Protein AF-K8GMQ8-F1 (afdb_monomer_lite)

pLDDT: mean 83.32, std 17.72, range [29.64, 98.38]

Secondary structure (DSSP, 8-state):
-------TTTTS-HHHHHHHHHHHHHHHTTS-------------------HHHHHHHHHHHHHHHHHHHHHHHHHHHHHHHHHHHHHHHHHHHHHHHHHHHHHHHHHTHHHHHHHHHHHHT-HHHHHHHHHHIIIIITTT-GGGHHHHHHHHHHHPPP-------HHHHHHHHHHHHHHHHHHTHHHHSHHHHHHHHHHHHHHHHHHHHHHHHHT-HHHHHHHHHHHTT-TT--SHHHHHHHHHHHHHHHIIIIIIHHHHHHHHHHHHHHHHHHHHHHHS-HHHHHHHHHHHTTS----TTT--SHHHHHHHHHHHHTTTS-HHHHHHHHHHHHHHHHHHHHTTT-

Structure (mmCIF, N/CA/C/O backbone):
data_AF-K8GMQ8-F1
#
_entry.id   AF-K8GMQ8-F1
#
loop_
_atom_site.group_PDB
_atom_site.id
_atom_site.type_symbol
_atom_site.label_atom_id
_atom_site.label_alt_id
_atom_site.label_comp_id
_atom_site.label_asym_id
_atom_site.label_entity_id
_atom_site.label_seq_id
_atom_site.pdbx_PDB_ins_code
_atom_site.Cartn_x
_atom_site.Cartn_y
_atom_site.Cartn_z
_atom_site.occupancy
_atom_site.B_iso_or_equiv
_atom_site.auth_seq_id
_atom_site.auth_comp_id
_atom_site.auth_asym_id
_atom_site.auth_atom_id
_atom_site.pdbx_PDB_model_num
ATOM 1 N N . MET A 1 1 ? -27.207 -26.274 4.775 1.00 38.69 1 MET A N 1
ATOM 2 C CA . MET A 1 1 ? -27.306 -26.109 6.245 1.00 38.69 1 MET A CA 1
ATOM 3 C C . MET A 1 1 ? -28.268 -24.966 6.550 1.00 38.69 1 MET A C 1
ATOM 5 O O . MET A 1 1 ? -28.039 -23.857 6.093 1.00 38.69 1 MET A O 1
ATOM 9 N N . ARG A 1 2 ? -29.399 -25.256 7.211 1.00 29.64 2 ARG A N 1
ATOM 10 C CA . ARG A 1 2 ? -30.486 -24.296 7.484 1.00 29.64 2 ARG A CA 1
ATOM 11 C C . ARG A 1 2 ? -30.223 -23.564 8.804 1.00 29.64 2 ARG A C 1
ATOM 13 O O . ARG A 1 2 ? -30.278 -24.192 9.857 1.00 29.64 2 ARG A O 1
ATOM 20 N N . PHE A 1 3 ? -30.001 -22.252 8.759 1.00 30.53 3 PHE A N 1
ATOM 21 C CA . PHE A 1 3 ? -30.004 -21.411 9.958 1.00 30.53 3 PHE A CA 1
ATOM 22 C C . PHE A 1 3 ? -31.447 -21.070 10.354 1.00 30.53 3 PHE A C 1
ATOM 24 O O . PHE A 1 3 ? -32.143 -20.324 9.667 1.00 30.53 3 PHE A O 1
ATOM 31 N N . LYS A 1 4 ? -31.896 -21.624 11.486 1.00 33.06 4 LYS A N 1
ATOM 32 C CA . LYS A 1 4 ? -33.093 -21.168 12.201 1.00 33.06 4 LYS A CA 1
ATOM 33 C C . LYS A 1 4 ? -32.798 -19.794 12.813 1.00 33.06 4 LYS A C 1
ATOM 35 O O . LYS A 1 4 ? -32.090 -19.699 13.810 1.00 33.06 4 LYS A O 1
ATOM 40 N N . ARG A 1 5 ? -33.380 -18.735 12.243 1.00 44.03 5 ARG A N 1
ATOM 41 C CA . ARG A 1 5 ? -33.654 -17.483 12.964 1.00 44.03 5 ARG A CA 1
ATOM 42 C C . ARG A 1 5 ? -34.867 -17.724 13.858 1.00 44.03 5 ARG A C 1
ATOM 44 O O . ARG A 1 5 ? -35.987 -17.789 13.365 1.00 44.03 5 ARG A O 1
ATOM 51 N N . THR A 1 6 ? -34.653 -17.851 15.162 1.00 36.56 6 THR A N 1
ATOM 52 C CA . THR A 1 6 ? -35.724 -17.696 16.153 1.00 36.56 6 THR A CA 1
ATOM 53 C C . THR A 1 6 ? -35.562 -16.357 16.851 1.00 36.56 6 THR A C 1
ATOM 55 O O . THR A 1 6 ? -34.543 -16.068 17.475 1.00 36.56 6 THR A O 1
ATOM 58 N N . SER A 1 7 ? -36.594 -15.539 16.683 1.00 37.59 7 SER A N 1
ATOM 59 C CA . SER A 1 7 ? -36.801 -14.205 17.222 1.00 37.59 7 SER A CA 1
ATOM 60 C C . SER A 1 7 ? -36.638 -14.141 18.744 1.00 37.59 7 SER A C 1
ATOM 62 O O . SER A 1 7 ? -37.458 -14.673 19.493 1.00 37.59 7 SER A O 1
ATOM 64 N N . SER A 1 8 ? -35.646 -13.387 19.216 1.00 39.78 8 SER A N 1
ATOM 65 C CA . SER A 1 8 ? -35.529 -12.965 20.618 1.00 39.78 8 SER A CA 1
ATOM 66 C C . SER A 1 8 ? -36.283 -11.647 20.865 1.00 39.78 8 SER A C 1
ATOM 68 O O . SER A 1 8 ? -35.732 -10.688 21.403 1.00 39.78 8 SER A O 1
ATOM 70 N N . ILE A 1 9 ? -37.554 -11.584 20.467 1.00 44.09 9 ILE A N 1
ATOM 71 C CA . ILE A 1 9 ? -38.457 -10.479 20.847 1.00 44.09 9 ILE A CA 1
ATOM 72 C C . ILE A 1 9 ? -39.334 -10.880 22.051 1.00 44.09 9 ILE A C 1
ATOM 74 O O . ILE A 1 9 ? -39.810 -10.026 22.791 1.00 44.09 9 ILE A O 1
ATOM 78 N N . ALA A 1 10 ? -39.428 -12.174 22.375 1.00 40.56 10 ALA A N 1
ATOM 79 C CA . ALA A 1 10 ? -40.291 -12.673 23.450 1.00 40.56 10 ALA A CA 1
ATOM 80 C C . ALA A 1 10 ? -39.743 -12.514 24.889 1.00 40.56 10 ALA A C 1
ATOM 82 O O . ALA A 1 10 ? -40.456 -12.814 25.839 1.00 40.56 10 ALA A O 1
ATOM 83 N N . ARG A 1 11 ? -38.505 -12.032 25.100 1.00 42.56 11 ARG A N 1
ATOM 84 C CA . ARG A 1 11 ? -37.928 -11.866 26.460 1.00 42.56 11 ARG A CA 1
ATOM 85 C C . ARG A 1 11 ? -38.037 -10.456 27.051 1.00 42.56 11 ARG A C 1
ATOM 87 O O . ARG A 1 11 ? -37.625 -10.255 28.187 1.00 42.56 11 ARG A O 1
ATOM 94 N N . LYS A 1 12 ? -38.608 -9.486 26.327 1.00 45.94 12 LYS A N 1
ATOM 95 C CA . LYS A 1 12 ? -38.785 -8.098 26.807 1.00 45.94 12 LYS A CA 1
ATOM 96 C C . LYS A 1 12 ? -40.222 -7.757 27.238 1.00 45.94 12 LYS A C 1
ATOM 98 O O . LYS A 1 12 ? -40.507 -6.599 27.518 1.00 45.94 12 LYS A O 1
ATOM 103 N N . LEU A 1 13 ? -41.104 -8.755 27.367 1.00 42.06 13 LEU A N 1
ATOM 104 C CA . LEU A 1 13 ? -42.466 -8.565 27.880 1.00 42.06 13 LEU A CA 1
ATOM 105 C C . LEU A 1 13 ? -42.640 -8.390 29.412 1.00 42.06 13 LEU A C 1
ATOM 107 O O . LEU A 1 13 ? -43.698 -7.886 29.787 1.00 42.06 13 LEU A O 1
ATOM 111 N N . PRO A 1 14 ? -41.699 -8.725 30.330 1.00 46.34 14 PRO A N 1
ATOM 112 C CA . PRO A 1 14 ? -42.024 -8.658 31.760 1.00 46.34 14 PRO A CA 1
ATOM 113 C C . PRO A 1 14 ? -42.082 -7.223 32.311 1.00 46.34 14 PRO A C 1
ATOM 115 O O . PRO A 1 14 ? -42.688 -6.995 33.352 1.00 46.34 14 PRO A O 1
ATOM 118 N N . PHE A 1 15 ? -41.510 -6.234 31.612 1.00 49.19 15 PHE A N 1
ATOM 119 C CA . PHE A 1 15 ? -41.496 -4.847 32.093 1.00 49.19 15 PHE A CA 1
ATOM 120 C C . PHE A 1 15 ? -42.809 -4.097 31.808 1.00 49.19 15 PHE A C 1
ATOM 122 O O . PHE A 1 15 ? -43.264 -3.323 32.645 1.00 49.19 15 PHE A O 1
ATOM 129 N N . PHE A 1 16 ? -43.461 -4.375 30.673 1.00 46.75 16 PHE A N 1
ATOM 130 C CA . PHE A 1 16 ? -44.765 -3.784 30.335 1.00 46.75 16 PHE A CA 1
ATOM 131 C C . PHE A 1 16 ? -45.903 -4.340 31.208 1.00 46.75 16 PHE A C 1
ATOM 133 O O . PHE A 1 16 ? -46.806 -3.598 31.588 1.00 46.75 16 PHE A O 1
ATOM 140 N N . LEU A 1 17 ? -45.827 -5.620 31.593 1.00 49.88 17 LEU A N 1
ATOM 141 C CA . LEU A 1 17 ? -46.769 -6.238 32.533 1.00 49.88 17 LEU A CA 1
ATOM 142 C C . LEU A 1 17 ? -46.637 -5.668 33.955 1.00 49.88 17 LEU A C 1
ATOM 144 O O . LEU A 1 17 ? -47.650 -5.467 34.618 1.00 49.88 17 LEU A O 1
ATOM 148 N N . CYS A 1 18 ? -45.424 -5.314 34.396 1.00 49.12 18 CYS A N 1
ATOM 149 C CA . CYS A 1 18 ? -45.219 -4.690 35.707 1.00 49.12 18 CYS A CA 1
ATOM 150 C C . CYS A 1 18 ? -45.894 -3.312 35.818 1.00 49.12 18 CYS A C 1
ATOM 152 O O . CYS A 1 18 ? -46.503 -3.011 36.841 1.00 49.12 18 CYS A O 1
ATOM 154 N N . VAL A 1 19 ? -45.850 -2.492 34.760 1.00 51.12 19 VAL A N 1
ATOM 155 C CA . VAL A 1 19 ? -46.498 -1.166 34.756 1.00 51.12 19 VAL A CA 1
ATOM 156 C C . VAL A 1 19 ? -48.028 -1.291 34.786 1.00 51.12 19 VAL A C 1
ATOM 158 O O . VAL A 1 19 ? -48.685 -0.536 35.498 1.00 51.12 19 VAL A O 1
ATOM 161 N N . LEU A 1 20 ? -48.607 -2.286 34.105 1.00 49.59 20 LEU A N 1
ATOM 162 C CA . LEU A 1 20 ? -50.054 -2.546 34.147 1.00 49.59 20 LEU A CA 1
ATOM 163 C C . LEU A 1 20 ? -50.525 -3.118 35.498 1.00 49.59 20 LEU A C 1
ATOM 165 O O . LEU A 1 20 ? -51.614 -2.771 35.954 1.00 49.59 20 LEU A O 1
ATOM 169 N N . CYS A 1 21 ? -49.707 -3.925 36.186 1.00 49.47 21 CYS A N 1
ATOM 170 C CA . CYS A 1 21 ? -50.038 -4.430 37.524 1.00 49.47 21 CYS A CA 1
ATOM 171 C C . CYS A 1 21 ? -50.101 -3.319 38.586 1.00 49.47 21 CYS A C 1
ATOM 173 O O . CYS A 1 21 ? -50.975 -3.367 39.450 1.00 49.47 21 CYS A O 1
ATOM 175 N N . VAL A 1 22 ? -49.248 -2.289 38.505 1.00 52.78 22 VAL A N 1
ATOM 176 C CA . VAL A 1 22 ? -49.320 -1.141 39.434 1.00 52.78 22 VAL A CA 1
ATOM 177 C C . VAL A 1 22 ? -50.599 -0.321 39.211 1.00 52.78 22 VAL A C 1
ATOM 179 O O . VAL A 1 22 ? -51.228 0.098 40.180 1.00 52.78 22 VAL A O 1
ATOM 182 N N . PHE A 1 23 ? -51.056 -0.172 37.963 1.00 49.56 23 PHE A N 1
ATOM 183 C CA . PHE A 1 23 ? -52.342 0.476 37.667 1.00 49.56 23 PHE A CA 1
ATOM 184 C C . PHE A 1 23 ? -53.555 -0.343 38.147 1.00 49.56 23 PHE A C 1
ATOM 186 O O . PHE A 1 23 ? -54.533 0.238 38.617 1.00 49.56 23 PHE A O 1
ATOM 193 N N . GLY A 1 24 ? -53.489 -1.680 38.099 1.00 45.84 24 GLY A N 1
ATOM 194 C CA . GLY A 1 24 ? -54.561 -2.558 38.589 1.00 45.84 24 GLY A CA 1
ATOM 195 C C . GLY A 1 24 ? -54.742 -2.538 40.113 1.00 45.84 24 GLY A C 1
ATOM 196 O O . GLY A 1 24 ? -55.872 -2.554 40.598 1.00 45.84 24 GLY A O 1
ATOM 197 N N . VAL A 1 25 ? -53.651 -2.444 40.882 1.00 49.28 25 VAL A N 1
ATOM 198 C CA . VAL A 1 25 ? -53.706 -2.445 42.359 1.00 49.28 25 VAL A CA 1
ATOM 199 C C . VAL A 1 25 ? -54.238 -1.118 42.917 1.00 49.28 25 VAL A C 1
ATOM 201 O O . VAL A 1 25 ? -54.983 -1.113 43.898 1.00 49.28 25 VAL A O 1
ATOM 204 N N . VAL A 1 26 ? -53.940 0.013 42.269 1.00 47.09 26 VAL A N 1
ATOM 205 C CA . VAL A 1 26 ? -54.415 1.333 42.725 1.00 47.09 26 VAL A CA 1
ATOM 206 C C . VAL A 1 26 ? -55.915 1.524 42.458 1.00 47.09 26 VAL A C 1
ATOM 208 O O . VAL A 1 26 ? -56.605 2.137 43.269 1.00 47.09 26 VAL A O 1
ATOM 211 N N . LEU A 1 27 ? -56.459 0.930 41.389 1.00 45.56 27 LEU A N 1
ATOM 212 C CA . LEU A 1 27 ? -57.900 0.973 41.099 1.00 45.56 27 LEU A CA 1
ATOM 213 C C . LEU A 1 27 ? -58.739 0.038 41.989 1.00 45.56 27 LEU A C 1
ATOM 215 O O . LEU A 1 27 ? -59.909 0.328 42.219 1.00 45.56 27 LEU A O 1
ATOM 219 N N . HIS A 1 28 ? -58.166 -1.044 42.531 1.00 43.81 28 HIS A N 1
ATOM 220 C CA . HIS A 1 28 ? -58.880 -1.957 43.440 1.00 43.81 28 HIS A CA 1
ATOM 221 C C . HIS A 1 28 ? -58.860 -1.531 44.917 1.00 43.81 28 HIS A C 1
ATOM 223 O O . HIS A 1 28 ? -59.687 -1.997 45.697 1.00 43.81 28 HIS A O 1
ATOM 229 N N . SER A 1 29 ? -57.964 -0.620 45.307 1.00 42.78 29 SER A N 1
ATOM 230 C CA . SER A 1 29 ? -57.806 -0.204 46.711 1.00 42.78 29 SER A CA 1
ATOM 231 C C . SER A 1 29 ? -58.816 0.862 47.173 1.00 42.78 29 SER A C 1
ATOM 233 O O . SER A 1 29 ? -58.913 1.121 48.368 1.00 42.78 29 SER A O 1
ATOM 235 N N . ASN A 1 30 ? -59.593 1.462 46.260 1.00 45.12 30 ASN A N 1
ATOM 236 C CA . ASN A 1 30 ? -60.537 2.548 46.575 1.00 45.12 30 ASN A CA 1
ATOM 237 C C . ASN A 1 30 ? -62.023 2.135 46.570 1.00 45.12 30 ASN A C 1
ATOM 239 O O . ASN A 1 30 ? -62.888 2.991 46.738 1.00 45.12 30 ASN A O 1
ATOM 243 N N . THR A 1 31 ? -62.350 0.849 46.401 1.00 43.25 31 THR A N 1
ATOM 244 C CA . THR A 1 31 ? -63.750 0.381 46.283 1.00 43.25 31 THR A CA 1
ATOM 245 C C . THR A 1 31 ? -64.255 -0.493 47.434 1.00 43.25 31 THR A C 1
ATOM 247 O O . THR A 1 31 ? -65.367 -1.006 47.350 1.00 43.25 31 THR A O 1
ATOM 250 N N . SER A 1 32 ? -63.508 -0.659 48.529 1.00 42.44 32 SER A N 1
ATOM 251 C CA . SER A 1 32 ? -63.906 -1.557 49.626 1.00 42.44 32 SER A CA 1
ATOM 252 C C . SER A 1 32 ? -64.138 -0.846 50.961 1.00 42.44 32 SER A C 1
ATOM 254 O O . SER A 1 32 ? -63.466 -1.161 51.936 1.00 42.44 32 SER A O 1
ATOM 256 N N . VAL A 1 33 ? -65.108 0.072 51.038 1.00 49.25 33 VAL A N 1
ATOM 257 C CA . VAL A 1 33 ? -65.786 0.393 52.311 1.00 49.25 33 VAL A CA 1
ATOM 258 C C . VAL A 1 33 ? -67.249 0.755 52.033 1.00 49.25 33 VAL A C 1
ATOM 260 O O . VAL A 1 33 ? -67.560 1.895 51.701 1.00 49.25 33 VAL A O 1
ATOM 263 N N . ALA A 1 34 ? -68.163 -0.208 52.194 1.00 42.56 34 ALA A N 1
ATOM 264 C CA . ALA A 1 34 ? -69.587 0.072 52.376 1.00 42.56 34 ALA A CA 1
ATOM 265 C C . ALA A 1 34 ? -70.299 -1.052 53.163 1.00 42.56 34 ALA A C 1
ATOM 267 O O . ALA A 1 34 ? -70.324 -2.196 52.727 1.00 42.56 34 ALA A O 1
ATOM 268 N N . GLN A 1 35 ? -70.932 -0.635 54.271 1.00 36.91 35 GLN A N 1
ATOM 269 C CA . GLN A 1 35 ? -72.076 -1.225 55.003 1.00 36.91 35 GLN A CA 1
ATOM 270 C C . GLN A 1 35 ? -71.863 -2.394 55.996 1.00 36.91 35 GLN A C 1
ATOM 272 O O . GLN A 1 35 ? -71.777 -3.557 55.627 1.00 36.91 35 GLN A O 1
ATOM 277 N N . SER A 1 36 ? -72.010 -2.122 57.303 1.00 39.31 36 SER A N 1
ATOM 278 C CA . SER A 1 36 ? -73.314 -2.177 58.010 1.00 39.31 36 SER A CA 1
ATOM 279 C C . SER A 1 36 ? -73.219 -1.644 59.460 1.00 39.31 36 SER A C 1
ATOM 281 O O . SER A 1 36 ? -72.184 -1.731 60.111 1.00 39.31 36 SER A O 1
ATOM 283 N N . GLN A 1 37 ? -74.306 -0.995 59.897 1.00 39.38 37 GLN A N 1
ATOM 284 C CA . GLN A 1 37 ? -74.515 -0.178 61.111 1.00 39.38 37 GLN A CA 1
ATOM 285 C C . GLN A 1 37 ? -74.784 -1.032 62.374 1.00 39.38 37 GLN A C 1
ATOM 287 O O . GLN A 1 37 ? -75.278 -2.145 62.246 1.00 39.38 37 GLN A O 1
ATOM 292 N N . SER A 1 38 ? -74.522 -0.543 63.601 1.00 38.59 38 SER A N 1
ATOM 293 C CA . SER A 1 38 ? -75.551 0.156 64.408 1.00 38.59 38 SER A CA 1
ATOM 294 C C . SER A 1 38 ? -75.010 1.081 65.534 1.00 38.59 38 SER A C 1
ATOM 296 O O . SER A 1 38 ? -74.430 0.586 66.494 1.00 38.59 38 SER A O 1
ATOM 298 N N . SER A 1 39 ? -75.339 2.383 65.419 1.00 41.56 39 SER A N 1
ATOM 299 C CA . SER A 1 39 ? -75.728 3.399 66.445 1.00 41.56 39 SER A CA 1
ATOM 300 C C . SER A 1 39 ? -74.820 3.778 67.646 1.00 41.56 39 SER A C 1
ATOM 302 O O . SER A 1 39 ? -74.172 2.912 68.217 1.00 41.56 39 SER A O 1
ATOM 304 N N . PRO A 1 40 ? -74.955 5.002 68.222 1.00 55.00 40 PRO A N 1
ATOM 305 C CA . PRO A 1 40 ? -75.259 6.308 67.619 1.00 55.00 40 PRO A CA 1
ATOM 306 C C . PRO A 1 40 ? -74.316 7.447 68.101 1.00 55.00 40 PRO A C 1
ATOM 308 O O . PRO A 1 40 ? -73.513 7.296 69.018 1.00 55.00 40 PRO A O 1
ATOM 311 N N . THR A 1 41 ? -74.539 8.643 67.542 1.00 47.28 41 THR A N 1
ATOM 312 C CA . THR A 1 41 ? -74.055 9.973 67.984 1.00 47.28 41 THR A CA 1
ATOM 313 C C . THR A 1 41 ? -72.590 10.321 67.712 1.00 47.28 41 THR A C 1
ATOM 315 O O . THR A 1 41 ? -71.733 10.231 68.581 1.00 47.28 41 THR A O 1
ATOM 318 N N . SER A 1 42 ? -72.341 10.894 66.535 1.00 45.09 42 SER A N 1
ATOM 319 C CA . SER A 1 42 ? -71.452 12.054 66.393 1.00 45.09 42 SER A CA 1
ATOM 320 C C . SER A 1 42 ? -71.642 12.706 65.022 1.00 45.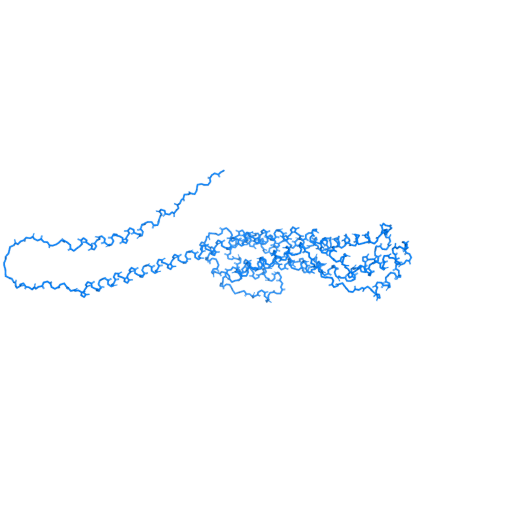09 42 SER A C 1
ATOM 322 O O . SER A 1 42 ? -72.077 12.084 64.056 1.00 45.09 42 SER A O 1
ATOM 324 N N . GLN A 1 43 ? -71.412 14.014 65.005 1.00 45.34 43 GLN A N 1
ATOM 325 C CA . GLN A 1 43 ? -71.614 14.959 63.911 1.00 45.34 43 GLN A CA 1
ATOM 326 C C . GLN A 1 43 ? -71.127 14.433 62.549 1.00 45.34 43 GLN A C 1
ATOM 328 O O . GLN A 1 43 ? -69.970 14.049 62.397 1.00 45.34 43 GLN A O 1
ATOM 333 N N . GLN A 1 44 ? -72.000 14.484 61.538 1.00 48.06 44 GLN A N 1
ATOM 334 C CA . GLN A 1 44 ? -71.617 14.297 60.139 1.00 48.06 44 GLN A CA 1
ATOM 335 C C . GLN A 1 44 ? -70.755 15.485 59.691 1.00 48.06 44 GLN A C 1
ATOM 337 O O . GLN A 1 44 ? -71.275 16.546 59.349 1.00 48.06 44 GLN A O 1
ATOM 342 N N . GLN A 1 45 ? -69.434 15.310 59.690 1.00 52.34 45 GLN A N 1
ATOM 343 C CA . GLN A 1 45 ? -68.558 16.136 58.864 1.00 52.34 45 GLN A CA 1
ATOM 344 C C . GLN A 1 45 ? -68.660 15.668 57.403 1.00 52.34 45 GLN A C 1
ATOM 346 O O . GLN A 1 45 ? -68.685 14.459 57.152 1.00 52.34 45 GLN A O 1
ATOM 351 N N . PRO A 1 46 ? -68.724 16.585 56.422 1.00 46.38 46 PRO A N 1
ATOM 352 C CA . PRO A 1 46 ? -68.637 16.209 55.020 1.00 46.38 46 PRO A CA 1
ATOM 353 C C . PRO A 1 46 ? -67.254 15.603 54.755 1.00 46.38 46 PRO A C 1
ATOM 355 O O . PRO A 1 46 ? -66.236 16.198 55.103 1.00 46.38 46 PRO A O 1
ATOM 358 N N . PHE A 1 47 ? -67.213 14.427 54.126 1.00 51.22 47 PHE A N 1
ATOM 359 C CA . PHE A 1 47 ? -65.981 13.862 53.582 1.00 51.22 47 PHE A CA 1
ATOM 360 C C . PHE A 1 47 ? -65.468 14.790 52.471 1.00 51.22 47 PHE A C 1
ATOM 362 O O . PHE A 1 47 ? -65.839 14.646 51.306 1.00 51.22 47 PHE A O 1
ATOM 369 N N . SER A 1 48 ? -64.637 15.776 52.814 1.00 53.84 48 SER A N 1
ATOM 370 C CA . SER A 1 48 ? -63.887 16.532 51.818 1.00 53.84 48 SER A CA 1
ATOM 371 C C . SER A 1 48 ? -62.713 15.671 51.376 1.00 53.84 48 SER A C 1
ATOM 373 O O . SER A 1 48 ? -61.740 15.507 52.112 1.00 53.84 48 SER A O 1
ATOM 375 N N . ILE A 1 49 ? -62.823 15.094 50.181 1.00 61.22 49 ILE A N 1
ATOM 376 C CA . ILE A 1 49 ? -61.681 14.499 49.490 1.00 61.22 49 ILE A CA 1
ATOM 377 C C . ILE A 1 49 ? -60.633 15.601 49.351 1.00 61.22 49 ILE A C 1
ATOM 379 O O . ILE A 1 49 ? -60.884 16.619 48.701 1.00 61.22 49 ILE A O 1
ATOM 383 N N . ASP A 1 50 ? -59.479 15.413 49.987 1.00 68.88 50 ASP A N 1
ATOM 384 C CA . ASP A 1 50 ? -58.370 16.346 49.870 1.00 68.88 50 ASP A CA 1
ATOM 385 C C . ASP A 1 50 ? -57.733 16.183 48.483 1.00 68.88 50 ASP A C 1
ATOM 387 O O . ASP A 1 50 ? -56.813 15.391 48.252 1.00 68.88 50 ASP A O 1
ATOM 391 N N . TRP A 1 51 ? -58.282 16.928 47.523 1.00 74.19 51 TRP A N 1
ATOM 392 C CA . TRP A 1 51 ? -57.807 17.011 46.144 1.00 74.19 51 TRP A CA 1
ATOM 393 C C . TRP A 1 51 ? -56.319 17.352 46.060 1.00 74.19 51 TRP A C 1
ATOM 395 O O . TRP A 1 51 ? -55.666 16.973 45.089 1.00 74.19 51 TRP A O 1
ATOM 405 N N . ASN A 1 52 ? -55.767 18.005 47.085 1.00 73.94 52 ASN A N 1
ATOM 406 C CA . ASN A 1 52 ? -54.349 18.306 47.168 1.00 73.94 52 ASN A CA 1
ATOM 407 C C . ASN A 1 52 ? -53.520 17.032 47.398 1.00 73.94 52 ASN A C 1
ATOM 409 O O . ASN A 1 52 ? -52.492 16.846 46.750 1.00 73.94 52 ASN A O 1
ATOM 413 N N . THR A 1 53 ? -53.993 16.101 48.236 1.00 68.88 53 THR A N 1
ATOM 414 C CA . THR A 1 53 ? -53.312 14.811 48.441 1.00 68.88 53 THR A CA 1
ATOM 415 C C . THR A 1 53 ? -53.353 13.955 47.169 1.00 68.88 53 THR A C 1
ATOM 417 O O . THR A 1 53 ? -52.339 13.381 46.772 1.00 68.88 53 THR A O 1
ATOM 420 N N . ILE A 1 54 ? -54.497 13.910 46.473 1.00 70.88 54 ILE A N 1
ATOM 421 C CA . ILE A 1 54 ? -54.635 13.172 45.202 1.00 70.88 54 ILE A CA 1
ATOM 422 C C . ILE A 1 54 ? -53.745 13.785 44.116 1.00 70.88 54 ILE A C 1
ATOM 424 O O . ILE A 1 54 ? -53.055 13.054 43.404 1.00 70.88 54 ILE A O 1
ATOM 428 N N . ALA A 1 55 ? -53.712 15.115 44.009 1.00 66.38 55 ALA A N 1
ATOM 429 C CA . ALA A 1 55 ? -52.842 15.814 43.071 1.00 66.38 55 ALA A CA 1
ATOM 430 C C . ALA A 1 55 ? -51.357 15.545 43.365 1.00 66.38 55 ALA A C 1
ATOM 432 O O . ALA A 1 55 ? -50.594 15.293 42.434 1.00 66.38 55 ALA A O 1
ATOM 433 N N . GLN A 1 56 ? -50.939 15.518 44.634 1.00 70.00 56 GLN A N 1
ATOM 434 C CA . GLN A 1 56 ? -49.560 15.198 45.022 1.00 70.00 56 GLN A CA 1
ATOM 435 C C . GLN A 1 56 ? -49.175 13.757 44.670 1.00 70.00 56 GLN A C 1
ATOM 437 O O . GLN A 1 56 ? -48.106 13.538 44.099 1.00 70.00 56 GLN A O 1
ATOM 442 N N . VAL A 1 57 ? -50.055 12.785 44.928 1.00 72.25 57 VAL A N 1
ATOM 443 C CA . VAL A 1 57 ? -49.834 11.378 44.550 1.00 72.25 57 VAL A CA 1
ATOM 444 C C . VAL A 1 57 ? -49.775 11.220 43.028 1.00 72.25 57 VAL A C 1
ATOM 446 O O . VAL A 1 57 ? -48.862 10.575 42.515 1.00 72.25 57 VAL A O 1
ATOM 449 N N . ALA A 1 58 ? -50.689 11.853 42.287 1.00 68.06 58 ALA A N 1
ATOM 450 C CA . ALA A 1 58 ? -50.691 11.830 40.824 1.00 68.06 58 ALA A CA 1
ATOM 451 C C . ALA A 1 58 ? -49.434 12.489 40.231 1.00 68.06 58 ALA A C 1
ATOM 453 O O . ALA A 1 58 ? -48.849 11.965 39.284 1.00 68.06 58 ALA A O 1
ATOM 454 N N . THR A 1 59 ? -48.973 13.596 40.818 1.00 71.19 59 THR A N 1
ATOM 455 C CA . THR A 1 59 ? -47.749 14.290 40.392 1.00 71.19 59 THR A CA 1
ATOM 456 C C . THR A 1 59 ? -46.509 13.446 40.688 1.00 71.19 59 THR A C 1
ATOM 458 O O . THR A 1 59 ? -45.657 13.287 39.817 1.00 71.19 59 THR A O 1
ATOM 461 N N . ALA A 1 60 ? -46.424 12.831 41.872 1.00 69.12 60 ALA A N 1
ATOM 462 C CA . ALA A 1 60 ? -45.325 11.938 42.239 1.00 69.12 60 ALA A CA 1
ATOM 463 C C . ALA A 1 60 ? -45.260 10.693 41.335 1.00 69.12 60 ALA A C 1
ATOM 465 O O . ALA A 1 60 ? -44.182 10.321 40.868 1.00 69.12 60 ALA A O 1
ATOM 466 N N . LEU A 1 61 ? -46.412 10.088 41.020 1.00 71.12 61 LEU A N 1
ATOM 467 C CA . LEU A 1 61 ? -46.505 8.985 40.060 1.00 71.12 61 LEU A CA 1
ATOM 468 C C . LEU A 1 61 ? -46.109 9.432 38.646 1.00 71.12 61 LEU A C 1
ATOM 470 O O . LEU A 1 61 ? -45.349 8.731 37.979 1.00 71.12 61 LEU A O 1
ATOM 474 N N . GLY A 1 62 ? -46.558 10.611 38.206 1.00 68.56 62 GLY A N 1
ATOM 475 C CA . GLY A 1 62 ? -46.191 11.191 36.913 1.00 68.56 62 GLY A CA 1
ATOM 476 C C . GLY A 1 62 ? -44.683 11.415 36.773 1.00 68.56 62 GLY A C 1
ATOM 477 O O . GLY A 1 62 ? -44.087 11.005 35.775 1.00 68.56 62 GLY A O 1
ATOM 478 N N . VAL A 1 63 ? -44.040 11.980 37.801 1.00 76.81 63 VAL A N 1
ATOM 479 C CA . VAL A 1 63 ? -42.579 12.164 37.853 1.00 76.81 63 VAL A CA 1
ATOM 480 C C . VAL A 1 63 ? -41.851 10.817 37.863 1.00 76.81 63 VAL A C 1
ATOM 482 O O . VAL A 1 63 ? -40.857 10.651 37.152 1.00 76.81 63 VAL A O 1
ATOM 485 N N . GLY A 1 64 ? -42.356 9.830 38.608 1.00 71.06 64 GLY A N 1
ATOM 486 C CA . GLY A 1 64 ? -41.799 8.476 38.636 1.00 71.06 64 GLY A CA 1
ATOM 487 C C . GLY A 1 64 ? -41.822 7.803 37.260 1.00 71.06 64 GLY A C 1
ATOM 488 O O . GLY A 1 64 ? -40.788 7.335 36.780 1.00 71.06 64 GLY A O 1
ATOM 489 N N . VAL A 1 65 ? -42.974 7.818 36.581 1.00 80.81 65 VAL A N 1
ATOM 490 C CA . VAL A 1 65 ? -43.135 7.245 35.233 1.00 80.81 65 VAL A CA 1
ATOM 491 C C . VAL A 1 65 ? -42.264 7.975 34.212 1.00 80.81 65 VAL A C 1
ATOM 493 O O . VAL A 1 65 ? -41.599 7.321 33.404 1.00 80.81 65 VAL A O 1
ATOM 496 N N . ALA A 1 66 ? -42.203 9.309 34.261 1.00 74.75 66 ALA A N 1
ATOM 497 C CA . ALA A 1 66 ? -41.355 10.098 33.371 1.00 74.75 66 ALA A CA 1
ATOM 498 C C . ALA A 1 66 ? -39.866 9.768 33.565 1.00 74.75 66 ALA A C 1
ATOM 500 O O . ALA A 1 66 ? -39.158 9.511 32.593 1.00 74.75 66 ALA A O 1
ATOM 501 N N . THR A 1 67 ? -39.403 9.680 34.814 1.00 77.44 67 THR A N 1
ATOM 502 C CA . THR A 1 67 ? -38.005 9.358 35.142 1.00 77.44 67 THR A CA 1
ATOM 503 C C . THR A 1 67 ? -37.621 7.962 34.650 1.00 77.44 67 THR A C 1
ATOM 505 O O . THR A 1 67 ? -36.587 7.796 34.000 1.00 77.44 67 THR A O 1
ATOM 508 N N . VAL A 1 68 ? -38.473 6.957 34.887 1.00 80.06 68 VAL A N 1
ATOM 509 C CA . VAL A 1 68 ? -38.252 5.585 34.399 1.00 80.06 68 VAL A CA 1
ATOM 510 C C . VAL A 1 68 ? -38.255 5.536 32.870 1.00 80.06 68 VAL A C 1
ATOM 512 O O . VAL A 1 68 ? -37.412 4.862 32.280 1.00 80.06 68 VAL A O 1
ATOM 515 N N . SER A 1 69 ? -39.146 6.283 32.216 1.00 81.81 69 SER A N 1
ATOM 516 C CA . SER A 1 69 ? -39.244 6.331 30.751 1.00 81.81 69 SER A CA 1
ATOM 517 C C . SER A 1 69 ? -38.027 6.999 30.111 1.00 81.81 69 SER A C 1
ATOM 519 O O . SER A 1 69 ? -37.496 6.493 29.119 1.00 81.81 69 SER A O 1
ATOM 521 N N . ILE A 1 70 ? -37.532 8.094 30.698 1.00 83.44 70 ILE A N 1
ATOM 522 C CA . ILE A 1 70 ? -36.302 8.769 30.265 1.00 83.44 70 ILE A CA 1
ATOM 523 C C . ILE A 1 70 ? -35.101 7.845 30.466 1.00 83.44 70 ILE A C 1
ATOM 525 O O . ILE A 1 70 ? -34.298 7.676 29.550 1.00 83.44 70 ILE A O 1
ATOM 529 N N . TYR A 1 71 ? -34.999 7.188 31.624 1.00 84.62 71 TYR A N 1
ATOM 530 C CA . TYR A 1 71 ? -33.926 6.235 31.898 1.00 84.62 71 TYR A CA 1
ATOM 531 C C . TYR A 1 71 ? -33.939 5.057 30.916 1.00 84.62 71 TYR A C 1
ATOM 533 O O . TYR A 1 71 ? -32.897 4.694 30.367 1.00 84.62 71 TYR A O 1
ATOM 541 N N . ALA A 1 72 ? -35.114 4.482 30.651 1.00 83.25 72 ALA A N 1
ATOM 542 C CA . ALA A 1 72 ? -35.280 3.403 29.686 1.00 83.25 72 ALA A CA 1
ATOM 543 C C . ALA A 1 72 ? -34.897 3.855 28.270 1.00 83.25 72 ALA A C 1
ATOM 545 O O . ALA A 1 72 ? -34.132 3.159 27.605 1.00 83.25 72 ALA A O 1
ATOM 546 N N . SER A 1 73 ? -35.349 5.036 27.839 1.00 79.50 73 SER A N 1
ATOM 547 C CA . SER A 1 73 ? -35.023 5.611 26.526 1.00 79.50 73 SER A CA 1
ATOM 548 C C . SER A 1 73 ? -33.528 5.889 26.380 1.00 79.50 73 SER A C 1
ATOM 550 O O . SER A 1 73 ? -32.930 5.539 25.366 1.00 79.50 73 SER A O 1
ATOM 552 N N . TYR A 1 74 ? -32.892 6.432 27.419 1.00 83.19 74 TYR A N 1
ATOM 553 C CA . TYR A 1 74 ? -31.449 6.657 27.461 1.00 83.19 74 TYR A CA 1
ATOM 554 C C . TYR A 1 74 ? -30.658 5.346 27.384 1.00 83.19 74 TYR A C 1
ATOM 556 O O . TYR A 1 74 ? -29.690 5.241 26.630 1.00 83.19 74 TYR A O 1
ATOM 564 N N . ARG A 1 75 ? -31.086 4.310 28.119 1.00 81.19 75 ARG A N 1
ATOM 565 C CA . ARG A 1 75 ? -30.489 2.968 28.040 1.00 81.19 75 ARG A CA 1
ATOM 566 C C . ARG A 1 75 ? -30.640 2.357 26.653 1.00 81.19 75 ARG A C 1
ATOM 568 O O . ARG A 1 75 ? -29.684 1.774 26.150 1.00 81.19 75 ARG A O 1
ATOM 575 N N . LEU A 1 76 ? -31.811 2.495 26.037 1.00 78.62 76 LEU A N 1
ATOM 576 C CA . LEU A 1 76 ? -32.082 1.976 24.698 1.00 78.62 76 LEU A CA 1
ATOM 577 C C . LEU A 1 76 ? -31.228 2.699 23.651 1.00 78.62 76 LEU A C 1
ATOM 579 O O . LEU A 1 76 ? -30.590 2.042 22.839 1.00 78.62 76 LEU A O 1
ATOM 583 N N . TYR A 1 77 ? -31.117 4.024 23.751 1.00 79.06 77 TYR A N 1
ATOM 584 C CA . TYR A 1 77 ? -30.226 4.835 22.923 1.00 79.06 77 TYR A CA 1
ATOM 585 C C . TYR A 1 77 ? -28.754 4.415 23.058 1.00 79.06 77 TYR A C 1
ATOM 587 O O . TYR A 1 77 ? -28.067 4.238 22.052 1.00 79.06 77 TYR A O 1
ATOM 595 N N . GLN A 1 78 ? -28.267 4.193 24.286 1.00 79.00 78 GLN A N 1
ATOM 596 C CA . GLN A 1 78 ? -26.906 3.697 24.504 1.00 79.00 78 GLN A CA 1
ATOM 597 C C . GLN A 1 78 ? -26.675 2.318 23.877 1.00 79.00 78 GLN A C 1
ATOM 599 O O . GLN A 1 78 ? -25.612 2.097 23.302 1.00 79.00 78 GLN A O 1
ATOM 604 N N . LEU A 1 79 ? -27.643 1.402 23.989 1.00 77.44 79 LEU A N 1
ATOM 605 C CA . LEU A 1 79 ? -27.554 0.073 23.379 1.00 77.44 79 LEU A CA 1
ATOM 606 C C . LEU A 1 79 ? -27.517 0.166 21.852 1.00 77.44 79 LEU A C 1
ATOM 608 O O . LEU A 1 79 ? -26.625 -0.411 21.245 1.00 77.44 79 LEU A O 1
ATOM 612 N N . THR A 1 80 ? -28.400 0.958 21.239 1.00 78.56 80 THR A N 1
ATOM 613 C CA . THR A 1 80 ? -28.409 1.149 19.781 1.00 78.56 80 THR A CA 1
ATOM 614 C C . THR A 1 80 ? -27.077 1.703 19.278 1.00 78.56 80 THR A C 1
ATOM 616 O O . THR A 1 80 ? -26.497 1.150 18.350 1.00 78.56 80 THR A O 1
ATOM 619 N N . ARG A 1 81 ? -26.540 2.742 19.932 1.00 82.44 81 ARG A N 1
ATOM 620 C CA . ARG A 1 81 ? -25.252 3.341 19.548 1.00 82.44 81 ARG A CA 1
ATOM 621 C C . ARG A 1 81 ? -24.078 2.375 19.740 1.00 82.44 81 ARG A C 1
ATOM 623 O O . ARG A 1 81 ? -23.134 2.382 18.955 1.00 82.44 81 ARG A O 1
ATOM 630 N N . ARG A 1 82 ? -24.128 1.544 20.786 1.00 81.88 82 ARG A N 1
ATOM 631 C CA . ARG A 1 82 ? -23.142 0.486 21.039 1.00 81.88 82 ARG A CA 1
ATOM 632 C C . ARG A 1 82 ? -23.145 -0.536 19.904 1.00 81.88 82 ARG A C 1
ATOM 634 O O . ARG A 1 82 ? -22.084 -0.863 19.382 1.00 81.88 82 ARG A O 1
ATOM 641 N N . ASP A 1 83 ? -24.325 -1.020 19.538 1.00 83.94 83 ASP A N 1
ATOM 642 C CA . ASP A 1 83 ? -24.484 -2.055 18.520 1.00 83.94 83 ASP A CA 1
ATOM 643 C C . ASP A 1 83 ? -24.093 -1.513 17.133 1.00 83.94 83 ASP A C 1
ATOM 645 O O . ASP A 1 83 ? -23.424 -2.202 16.366 1.00 83.94 83 ASP A O 1
ATOM 649 N N . GLU A 1 84 ? -24.422 -0.252 16.836 1.00 87.69 84 GLU A N 1
ATOM 650 C CA . GLU A 1 84 ? -23.994 0.442 15.618 1.00 87.69 84 GLU A CA 1
ATOM 651 C C . GLU A 1 84 ? -22.466 0.569 15.531 1.00 87.69 84 GLU A C 1
ATOM 653 O O . GLU A 1 84 ? -21.882 0.173 14.523 1.00 87.69 84 GLU A O 1
ATOM 658 N N . TYR A 1 85 ? -21.802 1.028 16.599 1.00 88.12 85 TYR A N 1
ATOM 659 C CA . TYR A 1 85 ? -20.338 1.103 16.652 1.00 88.12 85 TYR A CA 1
ATOM 660 C C . TYR A 1 85 ? -19.681 -0.259 16.390 1.00 88.12 85 TYR A C 1
ATOM 662 O O . TYR A 1 85 ? -18.808 -0.367 15.528 1.00 88.12 85 TYR A O 1
ATOM 670 N N . VAL A 1 86 ? -20.112 -1.309 17.102 1.00 90.94 86 VAL A N 1
ATOM 671 C CA . VAL A 1 86 ? -19.514 -2.646 16.964 1.00 90.94 86 VAL A CA 1
ATOM 672 C C . VAL A 1 86 ? -19.725 -3.198 15.554 1.00 90.94 86 VAL A C 1
ATOM 674 O O . VAL A 1 86 ? -18.789 -3.735 14.959 1.00 90.94 86 VAL A O 1
ATOM 677 N N . ASN A 1 87 ? -20.932 -3.056 15.002 1.00 92.00 87 ASN A N 1
ATOM 678 C CA . ASN A 1 87 ? -21.232 -3.525 13.652 1.00 92.00 87 ASN A CA 1
ATOM 679 C C . ASN A 1 87 ? -20.418 -2.773 12.596 1.00 92.00 87 ASN A C 1
ATOM 681 O O . ASN A 1 87 ? -19.861 -3.410 11.701 1.00 92.00 87 ASN A O 1
ATOM 685 N N . ASN A 1 88 ? -20.298 -1.451 12.729 1.00 92.50 88 ASN A N 1
ATOM 686 C CA . ASN A 1 88 ? -19.503 -0.636 11.818 1.00 92.50 88 ASN A CA 1
ATOM 687 C C . ASN A 1 88 ? -18.022 -1.012 11.897 1.00 92.50 88 ASN A C 1
ATOM 689 O O . ASN A 1 88 ? -17.428 -1.291 10.863 1.00 92.50 88 ASN A O 1
ATOM 693 N N . LEU A 1 89 ? -17.448 -1.136 13.100 1.00 93.75 89 LEU A N 1
ATOM 694 C CA . LEU A 1 89 ? -16.043 -1.522 13.269 1.00 93.75 89 LEU A CA 1
ATOM 695 C C . LEU A 1 89 ? -15.743 -2.883 12.634 1.00 93.75 89 LEU A C 1
ATOM 697 O O . LEU A 1 89 ? -14.790 -3.012 11.871 1.00 93.75 89 LEU A O 1
ATOM 701 N N . ARG A 1 90 ? -16.574 -3.901 12.887 1.00 95.25 90 ARG A N 1
ATOM 702 C CA . ARG A 1 90 ? -16.388 -5.227 12.275 1.00 95.25 90 ARG A CA 1
ATOM 703 C C . ARG A 1 90 ? -16.507 -5.182 10.756 1.00 95.25 90 ARG A C 1
ATOM 705 O O . ARG A 1 90 ? -15.716 -5.820 10.067 1.00 95.25 90 ARG A O 1
ATOM 712 N N . LYS A 1 91 ? -17.475 -4.425 10.236 1.00 95.31 91 LYS A N 1
ATOM 713 C CA . LYS A 1 91 ? -17.637 -4.220 8.796 1.00 95.31 91 LYS A CA 1
ATOM 714 C C . LYS A 1 91 ? -16.393 -3.556 8.200 1.00 95.31 91 LYS A C 1
ATOM 716 O O . LYS A 1 91 ? -15.883 -4.049 7.201 1.00 95.31 91 LYS A O 1
ATOM 721 N N . SER A 1 92 ? -15.877 -2.502 8.826 1.00 94.81 92 SER A N 1
ATOM 722 C CA . SER A 1 92 ? -14.673 -1.803 8.372 1.00 94.81 92 SER A CA 1
ATOM 723 C C . SER A 1 92 ? -13.419 -2.671 8.454 1.00 94.81 92 SER A C 1
ATOM 725 O O . SER A 1 92 ? -12.597 -2.605 7.548 1.00 94.81 92 SER A O 1
ATOM 727 N N . ILE A 1 93 ? -13.275 -3.526 9.473 1.00 95.94 93 ILE A N 1
ATOM 728 C CA . ILE A 1 93 ? -12.184 -4.514 9.539 1.00 95.94 93 ILE A CA 1
ATOM 729 C C . ILE A 1 93 ? -12.220 -5.422 8.304 1.00 95.94 93 ILE A C 1
ATOM 731 O O . ILE A 1 93 ? -11.231 -5.510 7.581 1.00 95.94 93 ILE A O 1
ATOM 735 N N . LEU A 1 94 ? -13.369 -6.045 8.027 1.00 95.94 94 LEU A N 1
ATOM 736 C CA . LEU A 1 94 ? -13.513 -6.982 6.909 1.00 95.94 94 LEU A CA 1
ATOM 737 C C . LEU A 1 94 ? -13.301 -6.303 5.549 1.00 95.94 94 LEU A C 1
ATOM 739 O O . LEU A 1 94 ? -12.568 -6.825 4.711 1.00 95.94 94 LEU A O 1
ATOM 743 N N . LEU A 1 95 ? -13.897 -5.124 5.342 1.00 95.69 95 LEU A N 1
ATOM 744 C CA . LEU A 1 95 ? -13.735 -4.365 4.100 1.00 95.69 95 LEU A CA 1
ATOM 745 C C . LEU A 1 95 ? -12.286 -3.937 3.883 1.00 95.69 95 LEU A C 1
ATOM 747 O O . LEU A 1 95 ? -11.773 -4.049 2.774 1.00 95.69 95 LEU A O 1
ATOM 751 N N . ASN A 1 96 ? -11.600 -3.472 4.926 1.00 94.50 96 ASN A N 1
ATOM 752 C CA . ASN A 1 96 ? -10.211 -3.060 4.787 1.00 94.50 96 ASN A CA 1
ATOM 753 C C . ASN A 1 96 ? -9.274 -4.248 4.535 1.00 94.50 96 ASN A C 1
ATOM 755 O O . ASN A 1 96 ? -8.351 -4.112 3.739 1.00 94.50 96 ASN A O 1
ATOM 759 N N . GLN A 1 97 ? -9.529 -5.423 5.122 1.00 94.56 97 GLN A N 1
ATOM 760 C CA . GLN A 1 97 ? -8.789 -6.643 4.779 1.00 94.56 97 GLN A CA 1
ATOM 761 C C . GLN A 1 97 ? -8.957 -7.015 3.299 1.00 94.56 97 GLN A C 1
ATOM 763 O O . GLN A 1 97 ? -7.967 -7.277 2.613 1.00 94.56 97 GLN A O 1
ATOM 768 N N . GLU A 1 98 ? -10.193 -6.994 2.791 1.00 95.56 98 GLU A N 1
ATOM 769 C CA . GLU A 1 98 ? -10.481 -7.252 1.375 1.00 95.56 98 GLU A CA 1
ATOM 770 C C . GLU A 1 98 ? -9.767 -6.238 0.472 1.00 95.56 98 GLU A C 1
ATOM 772 O O . GLU A 1 98 ? -9.079 -6.613 -0.477 1.00 95.56 98 GLU A O 1
ATOM 777 N N . ARG A 1 99 ? -9.875 -4.946 0.793 1.00 95.62 99 ARG A N 1
ATOM 778 C CA . ARG A 1 99 ? -9.228 -3.865 0.042 1.00 95.62 99 ARG A CA 1
ATOM 779 C C . ARG A 1 99 ? -7.709 -4.001 0.024 1.00 95.62 99 ARG A C 1
ATOM 781 O O . ARG A 1 99 ? -7.117 -3.880 -1.041 1.00 95.62 99 ARG A O 1
ATOM 788 N N . CYS A 1 100 ? -7.074 -4.308 1.153 1.00 94.75 100 CYS A N 1
ATOM 789 C CA . CYS A 1 100 ? -5.629 -4.529 1.204 1.00 94.75 100 CYS A CA 1
ATOM 790 C C . CYS A 1 100 ? -5.195 -5.759 0.397 1.00 94.75 100 CYS A C 1
ATOM 792 O O . CYS A 1 100 ? -4.164 -5.716 -0.270 1.00 94.75 100 CYS A O 1
ATOM 794 N N . SER A 1 101 ? -5.993 -6.831 0.397 1.00 92.88 101 SER A N 1
ATOM 795 C CA . SER A 1 101 ? -5.749 -7.987 -0.472 1.00 92.88 101 SER A CA 1
ATOM 796 C C . SER A 1 101 ? -5.858 -7.614 -1.954 1.00 92.88 101 SER A C 1
ATOM 798 O O . SER A 1 101 ? -5.008 -8.018 -2.746 1.00 92.88 101 SER A O 1
ATOM 800 N N . ARG A 1 102 ? -6.848 -6.791 -2.326 1.00 93.69 102 ARG A N 1
ATOM 801 C CA . ARG A 1 102 ? -6.998 -6.270 -3.693 1.00 93.69 102 ARG A CA 1
ATOM 802 C C . ARG A 1 102 ? -5.834 -5.365 -4.101 1.00 93.69 102 ARG A C 1
ATOM 804 O O . ARG A 1 102 ? -5.342 -5.513 -5.211 1.00 93.69 102 ARG A O 1
ATOM 811 N N . LEU A 1 103 ? -5.364 -4.478 -3.221 1.00 93.94 103 LEU A N 1
ATOM 812 C CA . LEU A 1 103 ? -4.182 -3.646 -3.482 1.00 93.94 103 LEU A CA 1
ATOM 813 C C . LEU A 1 103 ? -2.934 -4.502 -3.717 1.00 93.94 103 LEU A C 1
ATOM 815 O O . LEU A 1 103 ? -2.223 -4.272 -4.689 1.00 93.94 103 LEU A O 1
ATOM 819 N N . ASN A 1 104 ? -2.709 -5.525 -2.885 1.00 93.44 104 ASN A N 1
ATOM 820 C CA . ASN A 1 104 ? -1.597 -6.462 -3.062 1.00 93.44 104 ASN A CA 1
ATOM 821 C C . ASN A 1 104 ? -1.678 -7.213 -4.403 1.00 93.44 104 ASN A C 1
ATOM 823 O O . ASN A 1 104 ? -0.665 -7.424 -5.057 1.00 93.44 104 ASN A O 1
ATOM 827 N N . ALA A 1 105 ? -2.880 -7.594 -4.842 1.00 90.38 105 ALA A N 1
ATOM 828 C CA . ALA A 1 105 ? -3.054 -8.229 -6.146 1.00 90.38 105 ALA A CA 1
ATOM 829 C C . ALA A 1 105 ? -2.715 -7.272 -7.302 1.00 90.38 105 ALA A C 1
ATOM 831 O O . ALA A 1 105 ? -2.035 -7.675 -8.237 1.00 90.38 105 ALA A O 1
ATOM 832 N N . LEU A 1 106 ? -3.148 -6.010 -7.215 1.00 89.88 106 LEU A N 1
ATOM 833 C CA . LEU A 1 106 ? -2.928 -5.002 -8.256 1.00 89.88 106 LEU A CA 1
ATOM 834 C C . LEU A 1 106 ? -1.461 -4.576 -8.391 1.00 89.88 106 LEU A C 1
ATOM 836 O O . LEU A 1 106 ? -1.010 -4.290 -9.499 1.00 89.88 106 LEU A O 1
ATOM 840 N N . ILE A 1 107 ? -0.729 -4.493 -7.275 1.00 86.00 107 ILE A N 1
ATOM 841 C CA . ILE A 1 107 ? 0.597 -3.859 -7.240 1.00 86.00 107 ILE A CA 1
ATOM 842 C C . ILE A 1 107 ? 1.696 -4.660 -7.931 1.00 86.00 107 ILE A C 1
ATOM 844 O O . ILE A 1 107 ? 2.749 -4.100 -8.222 1.00 86.00 107 ILE A O 1
ATOM 848 N N . ASN A 1 108 ? 1.447 -5.943 -8.197 1.00 78.19 108 ASN A N 1
ATOM 849 C CA . ASN A 1 108 ? 2.377 -6.821 -8.886 1.00 78.19 108 ASN A CA 1
ATOM 850 C C . ASN A 1 108 ? 2.508 -6.396 -10.354 1.00 78.19 108 ASN A C 1
ATOM 852 O O . ASN A 1 108 ? 3.121 -5.373 -10.662 1.00 78.19 108 ASN A O 1
ATOM 856 N N . TYR A 1 109 ? 1.974 -7.169 -11.294 1.00 85.06 109 TYR A N 1
ATOM 857 C CA . TYR A 1 109 ? 2.270 -6.966 -12.707 1.00 85.06 109 TYR A CA 1
ATOM 858 C C . TYR A 1 109 ? 1.417 -5.857 -13.326 1.00 85.06 109 TYR A C 1
ATOM 860 O O . TYR A 1 109 ? 1.928 -5.024 -14.071 1.00 85.06 109 TYR A O 1
ATOM 868 N N . GLU A 1 110 ? 0.127 -5.824 -13.006 1.00 88.38 110 GLU A N 1
ATOM 869 C CA . GLU A 1 110 ? -0.875 -5.024 -13.700 1.00 88.38 110 GLU A CA 1
ATOM 870 C C . GLU A 1 110 ? -0.638 -3.525 -13.516 1.00 88.38 110 GLU A C 1
ATOM 872 O O . GLU A 1 110 ? -0.544 -2.799 -14.505 1.00 88.38 110 GLU A O 1
ATOM 877 N N . LEU A 1 111 ? -0.476 -3.063 -12.270 1.00 90.44 111 LEU A N 1
ATOM 878 C CA . LEU A 1 111 ? -0.222 -1.649 -11.987 1.00 90.44 111 LEU A CA 1
ATOM 879 C C . LEU A 1 111 ? 1.119 -1.194 -12.571 1.00 90.44 111 LEU A C 1
ATOM 881 O O . LEU A 1 111 ? 1.199 -0.128 -13.178 1.00 90.44 111 LEU A O 1
ATOM 885 N N . THR A 1 112 ? 2.159 -2.020 -12.433 1.00 92.31 112 THR A N 1
ATOM 886 C CA . THR A 1 112 ? 3.497 -1.728 -12.963 1.00 92.31 112 THR A CA 1
ATOM 887 C C . THR A 1 112 ? 3.477 -1.609 -14.486 1.00 92.31 112 THR A C 1
ATOM 889 O O . THR A 1 112 ? 4.008 -0.647 -15.039 1.00 92.31 112 THR A O 1
ATOM 892 N N . ASN A 1 113 ? 2.844 -2.567 -15.166 1.00 93.62 113 ASN A N 1
ATOM 893 C CA . ASN A 1 113 ? 2.696 -2.565 -16.616 1.00 93.62 113 ASN A CA 1
ATOM 894 C C . ASN A 1 113 ? 1.913 -1.339 -17.090 1.00 93.62 113 ASN A C 1
ATOM 896 O O . ASN A 1 113 ? 2.336 -0.664 -18.023 1.00 93.62 113 ASN A O 1
ATOM 900 N N . GLU A 1 114 ? 0.800 -1.022 -16.437 1.00 93.81 114 GLU A N 1
ATOM 901 C CA . GLU A 1 114 ? -0.018 0.131 -16.794 1.00 93.81 114 GLU A CA 1
ATOM 902 C C . GLU A 1 114 ? 0.760 1.447 -16.637 1.00 93.81 114 GLU A C 1
ATOM 904 O O . GLU A 1 114 ? 0.828 2.239 -17.576 1.00 93.81 114 GLU A O 1
ATOM 909 N N . MET A 1 115 ? 1.428 1.658 -15.496 1.00 95.12 115 MET A N 1
ATOM 910 C CA . MET A 1 115 ? 2.239 2.859 -15.270 1.00 95.12 115 MET A CA 1
ATOM 911 C C . MET A 1 115 ? 3.401 2.963 -16.266 1.00 95.12 115 MET A C 1
ATOM 913 O O . MET A 1 115 ? 3.658 4.046 -16.793 1.00 95.12 115 MET A O 1
ATOM 917 N N . ALA A 1 116 ? 4.086 1.851 -16.554 1.00 95.56 116 ALA A N 1
ATOM 918 C CA . ALA A 1 116 ? 5.169 1.822 -17.533 1.00 95.56 116 ALA A CA 1
ATOM 919 C C . ALA A 1 116 ? 4.663 2.170 -18.939 1.00 95.56 116 ALA A C 1
ATOM 921 O O . ALA A 1 116 ? 5.297 2.958 -19.638 1.00 95.56 116 ALA A O 1
ATOM 922 N N . ASN A 1 117 ? 3.501 1.647 -19.339 1.00 95.12 117 ASN A N 1
ATOM 923 C CA . ASN A 1 117 ? 2.877 2.000 -20.612 1.00 95.12 117 ASN A CA 1
ATOM 924 C C . ASN A 1 117 ? 2.503 3.486 -20.673 1.00 95.12 117 ASN A C 1
ATOM 926 O O . ASN A 1 117 ? 2.822 4.137 -21.666 1.00 95.12 117 ASN A O 1
ATOM 930 N N . CYS A 1 118 ? 1.904 4.046 -19.615 1.00 95.00 118 CYS A N 1
ATOM 931 C CA . CYS A 1 118 ? 1.577 5.474 -19.558 1.00 95.00 118 CYS A CA 1
ATOM 932 C C . CYS A 1 118 ? 2.801 6.365 -19.798 1.00 95.00 118 CYS A C 1
ATOM 934 O O . CYS A 1 118 ? 2.680 7.383 -20.473 1.00 95.00 118 CYS A O 1
ATOM 936 N N . VAL A 1 119 ? 3.965 5.994 -19.254 1.00 95.88 119 VAL A N 1
ATOM 937 C CA . VAL A 1 119 ? 5.196 6.777 -19.425 1.00 95.88 119 VAL A CA 1
ATOM 938 C C . VAL A 1 119 ? 5.823 6.534 -20.793 1.00 95.88 119 VAL A C 1
ATOM 940 O O . VAL A 1 119 ? 6.030 7.486 -21.536 1.00 95.88 119 VAL A O 1
ATOM 943 N N . VAL A 1 120 ? 6.094 5.280 -21.164 1.00 96.12 120 VAL A N 1
ATOM 944 C CA . VAL A 1 120 ? 6.837 4.948 -22.395 1.00 96.12 120 VAL A CA 1
ATOM 945 C C . VAL A 1 120 ? 6.094 5.381 -23.664 1.00 96.12 120 VAL A C 1
ATOM 947 O O . VAL A 1 120 ? 6.725 5.773 -24.644 1.00 96.12 120 VAL A O 1
ATOM 950 N N . TYR A 1 121 ? 4.761 5.332 -23.657 1.00 95.00 121 TYR A N 1
ATOM 951 C CA . TYR A 1 121 ? 3.927 5.743 -24.792 1.00 95.00 121 TYR A CA 1
ATOM 952 C C . TYR A 1 121 ? 3.423 7.188 -24.680 1.00 95.00 121 TYR A C 1
ATOM 954 O O . TYR A 1 121 ? 2.540 7.593 -25.440 1.00 95.00 121 TYR A O 1
ATOM 962 N N . ALA A 1 122 ? 3.965 7.981 -23.755 1.00 94.56 122 ALA A N 1
ATOM 963 C CA . ALA A 1 122 ? 3.617 9.386 -23.647 1.00 94.56 122 ALA A CA 1
ATOM 964 C C . ALA A 1 122 ? 4.064 10.170 -24.885 1.00 94.56 122 ALA A C 1
ATOM 966 O O . ALA A 1 122 ? 5.172 9.985 -25.389 1.00 94.56 122 ALA A O 1
ATOM 967 N N . LYS A 1 123 ? 3.226 11.117 -25.320 1.00 91.38 123 LYS A N 1
ATOM 968 C CA . LYS A 1 123 ? 3.543 12.027 -26.434 1.00 91.38 123 LYS A CA 1
ATOM 969 C C . LYS A 1 123 ? 4.831 12.813 -26.191 1.00 91.38 123 LYS A C 1
ATOM 971 O O . LYS A 1 123 ? 5.601 13.023 -27.120 1.00 91.38 123 LYS A O 1
ATOM 976 N N . ASP A 1 124 ? 5.089 13.185 -24.940 1.00 90.38 124 ASP A N 1
ATOM 977 C CA . ASP A 1 124 ? 6.271 13.959 -24.546 1.00 90.38 124 ASP A CA 1
ATOM 978 C C . ASP A 1 124 ? 7.584 13.197 -24.800 1.00 90.38 124 ASP A C 1
ATOM 980 O O . ASP A 1 124 ? 8.617 13.813 -25.047 1.00 90.38 124 ASP A O 1
ATOM 984 N N . LEU A 1 125 ? 7.543 11.859 -24.783 1.00 92.00 125 LEU A N 1
ATOM 985 C CA . LEU A 1 125 ? 8.693 11.002 -25.079 1.00 92.00 125 LEU A CA 1
ATOM 986 C C . LEU A 1 125 ? 8.718 10.505 -26.529 1.00 92.00 125 LEU A C 1
ATOM 988 O O . LEU A 1 125 ? 9.712 9.919 -26.950 1.00 92.00 125 LEU A O 1
ATOM 992 N N . GLU A 1 126 ? 7.672 10.753 -27.318 1.00 93.62 126 GLU A N 1
ATOM 993 C CA . GLU A 1 126 ? 7.575 10.250 -28.688 1.00 93.62 126 GLU A CA 1
ATOM 994 C C . GLU A 1 126 ? 8.676 10.820 -29.589 1.00 93.62 126 GLU A C 1
ATOM 996 O O . GLU A 1 126 ? 9.388 10.056 -30.238 1.00 93.62 126 GLU A O 1
ATOM 1001 N N . ILE A 1 127 ? 8.853 12.145 -29.589 1.00 92.44 127 ILE A N 1
ATOM 1002 C CA . ILE A 1 127 ? 9.867 12.818 -30.415 1.00 92.44 127 ILE A CA 1
ATOM 1003 C C . ILE A 1 127 ? 11.293 12.428 -29.976 1.00 92.44 127 ILE A C 1
ATOM 1005 O O . ILE A 1 127 ? 12.016 11.889 -30.816 1.00 92.44 127 ILE A O 1
ATOM 1009 N N . PRO A 1 128 ? 11.693 12.588 -28.694 1.00 92.56 128 PRO A N 1
ATOM 1010 C CA . PRO A 1 128 ? 13.041 12.231 -28.243 1.00 92.56 128 PRO A CA 1
ATOM 1011 C C . PRO A 1 128 ? 13.397 10.762 -28.499 1.00 92.56 128 PRO A C 1
ATOM 1013 O O . PRO A 1 128 ? 14.488 10.451 -28.974 1.00 92.56 128 PRO A O 1
ATOM 1016 N N . LEU A 1 129 ? 12.476 9.831 -28.221 1.00 94.19 129 LEU A N 1
ATOM 1017 C CA . LEU A 1 129 ? 12.746 8.409 -28.436 1.00 94.19 129 LEU A CA 1
ATOM 1018 C C . LEU A 1 129 ? 12.800 8.056 -29.926 1.00 94.19 129 LEU A C 1
ATOM 1020 O O . LEU A 1 129 ? 13.568 7.172 -30.307 1.00 94.19 129 LEU A O 1
ATOM 1024 N N . ASN A 1 130 ? 12.006 8.715 -30.773 1.00 94.50 130 ASN A N 1
ATOM 1025 C CA . ASN A 1 130 ? 12.053 8.486 -32.214 1.00 94.50 130 ASN A CA 1
ATOM 1026 C C . ASN A 1 130 ? 13.343 9.043 -32.831 1.00 94.50 130 ASN A C 1
ATOM 1028 O O . ASN A 1 130 ? 13.940 8.385 -33.680 1.00 94.50 130 ASN A O 1
ATOM 1032 N N . GLU A 1 131 ? 13.814 10.208 -32.380 1.00 92.00 131 GLU A N 1
ATOM 1033 C CA . GLU A 1 131 ? 15.124 10.746 -32.769 1.00 92.00 131 GLU A CA 1
ATOM 1034 C C . GLU A 1 131 ? 16.250 9.777 -32.398 1.00 92.00 131 GLU A C 1
ATOM 1036 O O . GLU A 1 131 ? 17.080 9.438 -33.244 1.00 92.00 131 GLU A O 1
ATOM 1041 N N . ILE A 1 132 ? 16.226 9.247 -31.171 1.00 92.06 132 ILE A N 1
ATOM 1042 C CA . ILE A 1 132 ? 17.180 8.225 -30.732 1.00 92.06 132 ILE A CA 1
ATOM 1043 C C . ILE A 1 132 ? 17.091 6.975 -31.622 1.00 92.06 132 ILE A C 1
ATOM 1045 O O . ILE A 1 132 ? 18.110 6.457 -32.083 1.00 92.06 132 ILE A O 1
ATOM 1049 N N . PHE A 1 133 ? 15.880 6.498 -31.910 1.00 93.00 133 PHE A N 1
ATOM 1050 C CA . PHE A 1 133 ? 15.673 5.332 -32.764 1.00 93.00 133 PHE A CA 1
ATOM 1051 C C . PHE A 1 133 ? 16.255 5.533 -34.171 1.00 93.00 133 PHE A C 1
ATOM 1053 O O . PHE A 1 133 ? 17.037 4.704 -34.639 1.00 93.00 133 PHE A O 1
ATOM 1060 N N . VAL A 1 134 ? 15.915 6.640 -34.835 1.00 91.50 134 VAL A N 1
ATOM 1061 C CA . VAL A 1 134 ? 16.369 6.938 -36.202 1.00 91.50 134 VAL A CA 1
ATOM 1062 C C . VAL A 1 134 ? 17.884 7.127 -36.259 1.00 91.50 134 VAL A C 1
ATOM 1064 O O . VAL A 1 134 ? 18.521 6.628 -37.178 1.00 91.50 134 VAL A O 1
ATOM 1067 N N . ASN A 1 135 ? 18.486 7.801 -35.281 1.00 88.69 135 ASN A N 1
ATOM 1068 C CA . ASN A 1 135 ? 19.914 8.116 -35.336 1.00 88.69 135 ASN A CA 1
ATOM 1069 C C . ASN A 1 135 ? 20.806 6.926 -34.944 1.00 88.69 135 ASN A C 1
ATOM 1071 O O . ASN A 1 135 ? 21.879 6.729 -35.529 1.00 88.69 135 ASN A O 1
ATOM 1075 N N . PHE A 1 136 ? 20.367 6.109 -33.981 1.00 88.88 136 PHE A N 1
ATOM 1076 C CA . PHE A 1 136 ? 21.233 5.116 -33.336 1.00 88.88 136 PHE A CA 1
ATOM 1077 C C . PHE A 1 136 ? 20.800 3.665 -33.563 1.00 88.88 136 PHE A C 1
ATOM 1079 O O . PHE A 1 136 ? 21.661 2.798 -33.699 1.00 88.88 136 PHE A O 1
ATOM 1086 N N . PHE A 1 137 ? 19.499 3.396 -33.690 1.00 86.69 137 PHE A N 1
ATOM 1087 C CA . PHE A 1 137 ? 18.975 2.038 -33.873 1.00 86.69 137 PHE A CA 1
ATOM 1088 C C . PHE A 1 137 ? 18.692 1.687 -35.343 1.00 86.69 137 PHE A C 1
ATOM 1090 O O . PHE A 1 137 ? 18.569 0.506 -35.668 1.00 86.69 137 PHE A O 1
ATOM 1097 N N . ASN A 1 138 ? 18.618 2.674 -36.249 1.00 82.38 138 ASN A N 1
ATOM 1098 C CA . ASN A 1 138 ? 18.305 2.449 -37.663 1.00 82.38 138 ASN A CA 1
ATOM 1099 C C . ASN A 1 138 ? 19.190 3.271 -38.641 1.00 82.38 138 ASN A C 1
ATOM 1101 O O . ASN A 1 138 ? 18.871 4.422 -38.923 1.00 82.38 138 ASN A O 1
ATOM 1105 N N . PRO A 1 139 ? 20.257 2.703 -39.241 1.00 74.75 139 PRO A N 1
ATOM 1106 C CA . PRO A 1 139 ? 20.636 1.296 -39.189 1.00 74.75 139 PRO A CA 1
ATOM 1107 C C . PRO A 1 139 ? 21.366 0.939 -37.882 1.00 74.75 139 PRO A C 1
ATOM 1109 O O . PRO A 1 139 ? 22.100 1.778 -37.347 1.00 74.75 139 PRO A O 1
ATOM 1112 N N . PRO A 1 140 ? 21.208 -0.305 -37.392 1.00 68.31 140 PRO A N 1
ATOM 1113 C CA . PRO A 1 140 ? 21.854 -0.762 -36.168 1.00 68.31 140 PRO A CA 1
ATOM 1114 C C . PRO A 1 140 ? 23.376 -0.781 -36.348 1.00 68.31 140 PRO A C 1
ATOM 1116 O O . PRO A 1 140 ? 23.890 -1.425 -37.265 1.00 68.31 140 PRO A O 1
ATOM 1119 N N . SER A 1 141 ? 24.098 -0.079 -35.474 1.00 68.56 141 SER A N 1
ATOM 1120 C CA . SER A 1 141 ? 25.563 -0.077 -35.437 1.00 68.56 141 SER A CA 1
ATOM 1121 C C . SER A 1 141 ? 26.054 -0.011 -33.994 1.00 68.56 141 SER A C 1
ATOM 1123 O O . SER A 1 141 ? 25.710 0.918 -33.266 1.00 68.56 141 SER A O 1
ATOM 1125 N N . SER A 1 142 ? 26.890 -0.975 -33.602 1.00 64.81 142 SER A N 1
ATOM 1126 C CA . SER A 1 142 ? 27.523 -1.039 -32.277 1.00 64.81 142 SER A CA 1
ATOM 1127 C C . SER A 1 142 ? 28.625 0.010 -32.085 1.00 64.81 142 SER A C 1
ATOM 1129 O O . SER A 1 142 ? 29.062 0.253 -30.970 1.00 64.81 142 SER A O 1
ATOM 1131 N N . GLU A 1 143 ? 29.080 0.670 -33.155 1.00 68.94 143 GLU A N 1
ATOM 1132 C CA . GLU A 1 143 ? 30.116 1.715 -33.079 1.00 68.94 143 GLU A CA 1
ATOM 1133 C C . GLU A 1 143 ? 29.581 3.051 -32.529 1.00 68.94 143 GLU A C 1
ATOM 1135 O O . GLU A 1 143 ? 30.346 3.988 -32.315 1.00 68.94 143 GLU A O 1
ATOM 1140 N N . LYS A 1 144 ? 28.268 3.143 -32.276 1.00 77.50 144 LYS A N 1
ATOM 1141 C CA . LYS A 1 144 ? 27.579 4.382 -31.898 1.00 77.50 144 LYS A CA 1
ATOM 1142 C C . LYS A 1 144 ? 27.341 4.558 -30.394 1.00 77.50 144 LYS A C 1
ATOM 1144 O O . LYS A 1 144 ? 26.665 5.504 -30.006 1.00 77.50 144 LYS A O 1
ATOM 1149 N N . GLU A 1 145 ? 27.868 3.688 -29.532 1.00 82.81 145 GLU A N 1
ATOM 1150 C CA . GLU A 1 145 ? 27.606 3.745 -28.081 1.00 82.81 145 GLU A CA 1
ATOM 1151 C C . GLU A 1 145 ? 28.073 5.061 -27.443 1.00 82.81 145 GLU A C 1
ATOM 1153 O O . GLU A 1 145 ? 27.323 5.710 -26.711 1.00 82.81 145 GLU A O 1
ATOM 1158 N N . VAL A 1 146 ? 29.291 5.497 -27.773 1.00 83.94 146 VAL A N 1
ATOM 1159 C CA . VAL A 1 146 ? 29.867 6.757 -27.272 1.00 83.94 146 VAL A CA 1
ATOM 1160 C C . VAL A 1 146 ? 29.065 7.964 -27.769 1.00 83.94 146 VAL A C 1
ATOM 1162 O O . VAL A 1 146 ? 28.824 8.906 -27.015 1.00 83.94 146 VAL A O 1
ATOM 1165 N N . GLU A 1 147 ? 28.612 7.928 -29.024 1.00 85.50 147 GLU A N 1
ATOM 1166 C CA . GLU A 1 147 ? 27.792 8.987 -29.622 1.00 85.50 147 GLU A CA 1
ATOM 1167 C C . GLU A 1 147 ? 26.392 9.046 -28.999 1.00 85.50 147 GLU A C 1
ATOM 1169 O O . GLU A 1 147 ? 25.912 10.135 -28.682 1.00 85.50 147 GLU A O 1
ATOM 1174 N N . LEU A 1 148 ? 25.762 7.888 -28.768 1.00 85.88 148 LEU A N 1
ATOM 1175 C CA . LEU A 1 148 ? 24.470 7.779 -28.093 1.00 85.88 148 LEU A CA 1
ATOM 1176 C C . LEU A 1 148 ? 24.560 8.308 -26.662 1.00 85.88 148 LEU A C 1
ATOM 1178 O O . LEU A 1 148 ? 23.713 9.096 -26.249 1.00 85.88 148 LEU A O 1
ATOM 1182 N N . THR A 1 149 ? 25.589 7.893 -25.921 1.00 86.94 149 THR A N 1
ATOM 1183 C CA . THR A 1 149 ? 25.799 8.302 -24.526 1.00 86.94 149 THR A CA 1
ATOM 1184 C C . THR A 1 149 ? 25.912 9.817 -24.437 1.00 86.94 149 THR A C 1
ATOM 1186 O O . THR A 1 149 ? 25.164 10.447 -23.694 1.00 86.94 149 THR A O 1
ATOM 1189 N N . LYS A 1 150 ? 26.757 10.418 -25.283 1.00 89.75 150 LYS A N 1
ATOM 1190 C CA . LYS A 1 150 ? 26.902 11.871 -25.363 1.00 89.75 150 LYS A CA 1
ATOM 1191 C C . LYS A 1 150 ? 25.582 12.564 -25.720 1.00 89.75 150 LYS A C 1
ATOM 1193 O O . LYS A 1 150 ? 25.200 13.529 -25.067 1.00 89.75 150 LYS A O 1
ATOM 1198 N N . HIS A 1 151 ? 24.866 12.069 -26.730 1.00 88.25 151 HIS A N 1
ATOM 1199 C CA . HIS A 1 151 ? 23.592 12.651 -27.154 1.00 88.25 151 HIS A CA 1
ATOM 1200 C C . HIS A 1 151 ? 22.544 12.624 -26.032 1.00 88.25 151 HIS A C 1
ATOM 1202 O O . HIS A 1 151 ? 21.888 13.632 -25.765 1.00 88.25 151 HIS A O 1
ATOM 1208 N N . ILE A 1 152 ? 22.410 11.489 -25.348 1.00 89.94 152 ILE A N 1
ATOM 1209 C CA . ILE A 1 152 ? 21.469 11.307 -24.244 1.00 89.94 152 ILE A CA 1
ATOM 1210 C C . ILE A 1 152 ? 21.860 12.167 -23.026 1.00 89.94 152 ILE A C 1
ATOM 1212 O O . ILE A 1 152 ? 20.984 12.713 -22.357 1.00 89.9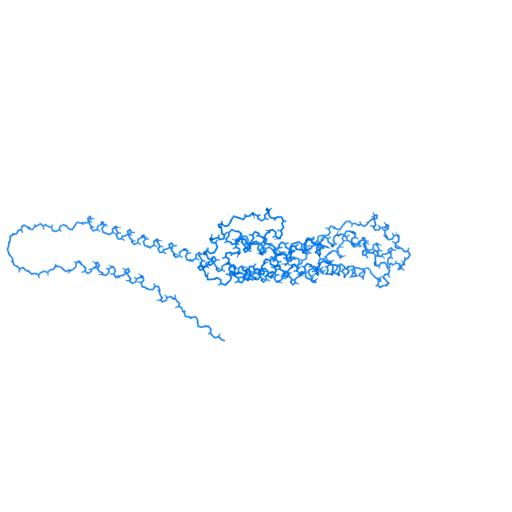4 152 ILE A O 1
ATOM 1216 N N . GLU A 1 153 ? 23.148 12.325 -22.722 1.00 88.75 153 GLU A N 1
ATOM 1217 C CA . GLU A 1 153 ? 23.598 13.207 -21.636 1.00 88.75 153 GLU A CA 1
ATOM 1218 C C . GLU A 1 153 ? 23.306 14.685 -21.918 1.00 88.75 153 GLU A C 1
ATOM 1220 O O . GLU A 1 153 ? 22.921 15.416 -21.007 1.00 88.75 153 GLU A O 1
ATOM 1225 N N . GLU A 1 154 ? 23.457 15.118 -23.172 1.00 88.94 154 GLU A N 1
ATOM 1226 C CA . GLU A 1 154 ? 23.297 16.521 -23.567 1.00 88.94 154 GLU A CA 1
ATOM 1227 C C . GLU A 1 154 ? 21.835 16.928 -23.808 1.00 88.94 154 GLU A C 1
ATOM 1229 O O . GLU A 1 154 ? 21.494 18.097 -23.626 1.00 88.94 154 GLU A O 1
ATOM 1234 N N . SER A 1 155 ? 20.975 16.000 -24.246 1.00 84.62 155 SER A N 1
ATOM 1235 C CA . SER A 1 155 ? 19.665 16.356 -24.820 1.00 84.62 155 SER A CA 1
ATOM 1236 C C . SER A 1 155 ? 18.468 15.528 -24.351 1.00 84.62 155 SER A C 1
ATOM 1238 O O . SER A 1 155 ? 17.339 15.848 -24.729 1.00 84.62 155 SER A O 1
ATOM 1240 N N . PHE A 1 156 ? 18.658 14.497 -23.519 1.00 89.88 156 PHE A N 1
ATOM 1241 C CA . PHE A 1 156 ? 17.523 13.702 -23.048 1.00 89.88 156 PHE A CA 1
ATOM 1242 C C . PHE A 1 156 ? 16.627 14.526 -22.106 1.00 89.88 156 PHE A C 1
ATOM 1244 O O . PHE A 1 156 ? 17.131 15.126 -21.154 1.00 89.88 156 PHE A O 1
ATOM 1251 N N . PRO A 1 157 ? 15.307 14.585 -22.351 1.00 89.75 157 PRO A N 1
ATOM 1252 C CA . PRO A 1 157 ? 14.423 15.462 -21.601 1.00 89.75 157 PRO A CA 1
ATOM 1253 C C . PRO A 1 157 ? 14.082 14.900 -20.222 1.00 89.75 157 PRO A C 1
ATOM 1255 O O . PRO A 1 157 ? 14.036 13.687 -20.008 1.00 89.75 157 PRO A O 1
ATOM 1258 N N . SER A 1 158 ? 13.718 15.799 -19.310 1.00 89.88 158 SER A N 1
ATOM 1259 C CA . SER A 1 158 ? 13.140 15.408 -18.029 1.00 89.88 158 SER A CA 1
ATOM 1260 C C . SER A 1 158 ? 11.764 14.773 -18.185 1.00 89.88 158 SER A C 1
ATOM 1262 O O . SER A 1 158 ? 10.899 15.262 -18.914 1.00 89.88 158 SER A O 1
ATOM 1264 N N . ILE A 1 159 ? 11.535 13.697 -17.434 1.00 91.62 159 ILE A N 1
ATOM 1265 C CA . ILE A 1 159 ? 10.324 12.882 -17.546 1.00 91.62 159 ILE A CA 1
ATOM 1266 C C . ILE A 1 159 ? 9.273 13.366 -16.550 1.00 91.62 159 ILE A C 1
ATOM 1268 O O . ILE A 1 159 ? 9.208 12.937 -15.397 1.00 91.62 159 ILE A O 1
ATOM 1272 N N . THR A 1 160 ? 8.406 14.262 -17.013 1.00 88.88 160 THR A N 1
ATOM 1273 C CA . THR A 1 160 ? 7.332 14.865 -16.204 1.00 88.88 160 THR A CA 1
ATOM 1274 C C . THR A 1 160 ? 5.945 14.295 -16.509 1.00 88.88 160 THR A C 1
ATOM 1276 O O . THR A 1 160 ? 4.944 14.801 -16.000 1.00 88.88 160 THR A O 1
ATOM 1279 N N . VAL A 1 161 ? 5.884 13.201 -17.279 1.00 88.56 161 VAL A N 1
ATOM 1280 C CA . VAL A 1 161 ? 4.643 12.585 -17.767 1.00 88.56 161 VAL A CA 1
ATOM 1281 C C . VAL A 1 161 ? 3.646 12.343 -16.623 1.00 88.56 161 VAL A C 1
ATOM 1283 O O . VAL A 1 161 ? 3.988 11.672 -15.634 1.00 88.56 161 VAL A O 1
ATOM 1286 N N . PRO A 1 162 ? 2.396 12.834 -16.731 1.00 86.44 162 PRO A N 1
ATOM 1287 C CA . PRO A 1 162 ? 1.344 12.493 -15.786 1.00 86.44 162 PRO A CA 1
ATOM 1288 C C . PRO A 1 162 ? 0.989 11.009 -15.929 1.00 86.44 162 PRO A C 1
ATOM 1290 O O . PRO A 1 162 ? 0.587 10.546 -16.992 1.00 86.44 162 PRO A O 1
ATOM 1293 N N . ILE A 1 163 ? 1.139 10.252 -14.842 1.00 88.06 163 ILE A N 1
ATOM 1294 C CA . ILE A 1 163 ? 0.835 8.820 -14.819 1.00 88.06 163 ILE A CA 1
ATOM 1295 C C . ILE A 1 163 ? -0.587 8.671 -14.287 1.00 88.06 163 ILE A C 1
ATOM 1297 O O . ILE A 1 163 ? -0.809 8.722 -13.075 1.00 88.06 163 ILE A O 1
ATOM 1301 N N . HIS A 1 164 ? -1.535 8.550 -15.209 1.00 86.56 164 HIS A N 1
ATOM 1302 C CA . HIS A 1 164 ? -2.955 8.431 -14.918 1.00 86.56 164 HIS A CA 1
ATOM 1303 C C . HIS A 1 164 ? -3.600 7.432 -15.878 1.00 86.56 164 HIS A C 1
ATOM 1305 O O . HIS A 1 164 ? -3.391 7.503 -17.089 1.00 86.56 164 HIS A O 1
ATOM 1311 N N . SER A 1 165 ? -4.368 6.499 -15.325 1.00 88.94 165 SER A N 1
ATOM 1312 C CA . SER A 1 165 ? -5.098 5.484 -16.075 1.00 88.94 165 SER A CA 1
ATOM 1313 C C . SER A 1 165 ? -6.276 4.955 -15.253 1.00 88.94 165 SER A C 1
ATOM 1315 O O . SER A 1 165 ? -6.259 5.095 -14.026 1.00 88.94 165 SER A O 1
ATOM 1317 N N . PRO A 1 166 ? -7.257 4.278 -15.878 1.00 91.69 166 PRO A N 1
ATOM 1318 C CA . PRO A 1 166 ? -8.383 3.690 -15.154 1.00 91.69 166 PRO A CA 1
ATOM 1319 C C . PRO A 1 166 ? -7.958 2.721 -14.041 1.00 91.69 166 PRO A C 1
ATOM 1321 O O . PRO A 1 166 ? -8.597 2.650 -12.995 1.00 91.69 166 PRO A O 1
ATOM 1324 N N . LEU A 1 167 ? -6.863 1.975 -14.227 1.00 91.25 167 LEU A N 1
ATOM 1325 C CA . LEU A 1 167 ? -6.369 1.059 -13.196 1.00 91.25 167 LEU A CA 1
ATOM 1326 C C . LEU A 1 167 ? -5.776 1.813 -11.998 1.00 91.25 167 LEU A C 1
ATOM 1328 O O . LEU A 1 167 ? -5.974 1.409 -10.852 1.00 91.25 167 LEU A O 1
ATOM 1332 N N . ILE A 1 168 ? -5.077 2.919 -12.261 1.00 91.00 168 ILE A N 1
ATOM 1333 C CA . ILE A 1 168 ? -4.524 3.795 -11.222 1.00 91.00 168 ILE A CA 1
ATOM 1334 C C . ILE A 1 168 ? -5.661 4.488 -10.468 1.00 91.00 168 ILE A C 1
ATOM 1336 O O . ILE A 1 168 ? -5.623 4.539 -9.247 1.00 91.00 168 ILE A O 1
ATOM 1340 N N . GLU A 1 169 ? -6.719 4.923 -11.157 1.00 92.81 169 GLU A N 1
ATOM 1341 C CA . GLU A 1 169 ? -7.921 5.467 -10.510 1.00 92.81 169 GLU A CA 1
ATOM 1342 C C . GLU A 1 169 ? -8.586 4.452 -9.575 1.00 92.81 169 GLU A C 1
ATOM 1344 O O . GLU A 1 169 ? -9.002 4.801 -8.471 1.00 92.81 169 GLU A O 1
ATOM 1349 N N . VAL A 1 170 ? -8.668 3.181 -9.985 1.00 93.75 170 VAL A N 1
ATOM 1350 C CA . VAL A 1 170 ? -9.182 2.105 -9.125 1.00 93.75 170 VAL A CA 1
ATOM 1351 C C . VAL A 1 170 ? -8.288 1.917 -7.899 1.00 93.75 170 VAL A C 1
ATOM 1353 O O . VAL A 1 170 ? -8.803 1.783 -6.787 1.00 93.75 170 VAL A O 1
ATOM 1356 N N . TYR A 1 171 ? -6.966 1.924 -8.075 1.00 94.12 171 TYR A N 1
ATOM 1357 C CA . TYR A 1 171 ? -6.010 1.834 -6.970 1.00 94.12 171 TYR A CA 1
ATOM 1358 C C . TYR A 1 171 ? -6.172 3.008 -5.987 1.00 94.12 171 TYR A C 1
ATOM 1360 O O . TYR A 1 171 ? -6.361 2.791 -4.786 1.00 94.12 171 TYR A O 1
ATOM 1368 N N . ASP A 1 172 ? -6.204 4.238 -6.501 1.00 93.56 172 ASP A N 1
ATOM 1369 C CA . ASP A 1 172 ? -6.384 5.471 -5.730 1.00 93.56 172 ASP A CA 1
ATOM 1370 C C . ASP A 1 172 ? -7.732 5.494 -5.002 1.00 93.56 172 ASP A C 1
ATOM 1372 O O . ASP A 1 172 ? -7.805 5.883 -3.834 1.00 93.56 172 ASP A O 1
ATOM 1376 N N . SER A 1 173 ? -8.799 5.010 -5.645 1.00 95.44 173 SER A N 1
ATOM 1377 C CA . SER A 1 173 ? -10.121 4.878 -5.032 1.00 95.44 173 SER A CA 1
ATOM 1378 C C . SER A 1 173 ? -10.107 3.901 -3.859 1.00 95.44 173 SER A C 1
ATOM 1380 O O . SER A 1 173 ? -10.683 4.206 -2.817 1.00 95.44 173 SER A O 1
ATOM 1382 N N . ILE A 1 174 ? -9.436 2.751 -3.979 1.00 95.69 174 ILE A N 1
ATOM 1383 C CA . ILE A 1 174 ? -9.320 1.797 -2.867 1.00 95.69 174 ILE A CA 1
ATOM 1384 C C . ILE A 1 174 ? -8.521 2.421 -1.712 1.00 95.69 174 ILE A C 1
ATOM 1386 O O . ILE A 1 174 ? -8.897 2.289 -0.545 1.00 95.69 174 ILE A O 1
ATOM 1390 N N . MET A 1 175 ? -7.437 3.132 -2.024 1.00 95.19 175 MET A N 1
ATOM 1391 C CA . MET A 1 175 ? -6.616 3.839 -1.039 1.00 95.19 175 MET A CA 1
ATOM 1392 C C . MET A 1 175 ? -7.389 4.955 -0.325 1.00 95.19 175 MET A C 1
ATOM 1394 O O . MET A 1 175 ? -7.253 5.132 0.894 1.00 95.19 175 MET A O 1
ATOM 1398 N N . PHE A 1 176 ? -8.222 5.696 -1.056 1.00 95.44 176 PHE A N 1
ATOM 1399 C CA . PHE A 1 176 ? -9.117 6.711 -0.511 1.00 95.44 176 PHE A CA 1
ATOM 1400 C C . PHE A 1 176 ? -10.164 6.092 0.419 1.00 95.44 176 PHE A C 1
ATOM 1402 O O . PHE A 1 176 ? -10.302 6.537 1.558 1.00 95.44 176 PHE A O 1
ATOM 1409 N N . ASP A 1 177 ? -10.823 5.022 -0.019 1.00 94.25 177 ASP A N 1
ATOM 1410 C CA . ASP A 1 177 ? -11.817 4.290 0.763 1.00 94.25 177 ASP A CA 1
ATOM 1411 C C . ASP A 1 177 ? -11.255 3.776 2.096 1.00 94.25 177 ASP A C 1
ATOM 1413 O O . ASP A 1 177 ? -11.882 3.949 3.142 1.00 94.25 177 ASP A O 1
ATOM 1417 N N . ILE A 1 178 ? -10.049 3.188 2.083 1.00 94.06 178 ILE A N 1
ATOM 1418 C CA . ILE A 1 178 ? -9.354 2.784 3.316 1.00 94.06 178 ILE A CA 1
ATOM 1419 C C . ILE A 1 178 ? -9.159 4.006 4.221 1.00 94.06 178 ILE A C 1
ATOM 1421 O O . ILE A 1 178 ? -9.442 3.949 5.413 1.00 94.06 178 ILE A O 1
ATOM 1425 N N . SER A 1 179 ? -8.699 5.131 3.669 1.00 92.81 179 SER A N 1
ATOM 1426 C CA . SER A 1 179 ? -8.445 6.356 4.442 1.00 92.81 179 SER A CA 1
ATOM 1427 C C . SER A 1 179 ? -9.716 6.895 5.102 1.00 92.81 179 SER A C 1
ATOM 1429 O O . SER A 1 179 ? -9.697 7.255 6.279 1.00 92.81 179 SER A O 1
ATOM 1431 N N . SER A 1 180 ? -10.811 6.939 4.340 1.00 92.19 180 SER A N 1
ATOM 1432 C CA . SER A 1 180 ? -12.105 7.435 4.798 1.00 92.19 180 SER A CA 1
ATOM 1433 C C . SER A 1 180 ? -12.663 6.564 5.921 1.00 92.19 180 SER A C 1
ATOM 1435 O O . SER A 1 180 ? -13.047 7.090 6.967 1.00 92.19 180 SER A O 1
ATOM 1437 N N . ASP A 1 181 ? -12.608 5.241 5.759 1.00 90.62 181 ASP A N 1
ATOM 1438 C CA . ASP A 1 181 ? -13.074 4.304 6.780 1.00 90.62 181 ASP A CA 1
ATOM 1439 C C . ASP A 1 181 ? -12.207 4.362 8.045 1.00 90.62 181 ASP A C 1
ATOM 1441 O O . ASP A 1 181 ? -12.728 4.335 9.160 1.00 90.62 181 ASP A O 1
ATOM 1445 N N . LEU A 1 182 ? -10.882 4.463 7.900 1.00 90.12 182 LEU A N 1
ATOM 1446 C CA . LEU A 1 182 ? -9.958 4.503 9.035 1.00 90.12 182 LEU A CA 1
ATOM 1447 C C . LEU A 1 182 ? -10.068 5.783 9.863 1.00 90.12 182 LEU A C 1
ATOM 1449 O O . LEU A 1 182 ? -9.884 5.723 11.080 1.00 90.12 182 LEU A O 1
ATOM 1453 N N . ALA A 1 183 ? -10.401 6.921 9.248 1.00 89.44 183 ALA A N 1
ATOM 1454 C CA . ALA A 1 183 ? -10.542 8.196 9.952 1.00 89.44 183 ALA A CA 1
ATOM 1455 C C . ALA A 1 183 ? -11.549 8.121 11.117 1.00 89.44 183 ALA A C 1
ATOM 1457 O O . ALA A 1 183 ? -11.347 8.750 12.156 1.00 89.44 183 ALA A O 1
ATOM 1458 N N . LEU A 1 184 ? -12.588 7.286 10.993 1.00 88.56 184 LEU A N 1
ATOM 1459 C CA . LEU A 1 184 ? -13.587 7.059 12.044 1.00 88.56 184 LEU A CA 1
ATOM 1460 C C . LEU A 1 184 ? -12.995 6.397 13.300 1.00 88.56 184 LEU A C 1
ATOM 1462 O O . LEU A 1 184 ? -13.484 6.602 14.410 1.00 88.56 184 LEU A O 1
ATOM 1466 N N . TYR A 1 185 ? -11.919 5.626 13.139 1.00 90.38 185 TYR A N 1
ATOM 1467 C CA . TYR A 1 185 ? -11.334 4.801 14.196 1.00 90.38 185 TYR A CA 1
ATOM 1468 C C . TYR A 1 185 ? -10.052 5.375 14.788 1.00 90.38 185 TYR A C 1
ATOM 1470 O O . TYR A 1 185 ? -9.553 4.821 15.764 1.00 90.38 185 TYR A O 1
ATOM 1478 N N . GLN A 1 186 ? -9.557 6.507 14.279 1.00 91.12 186 GLN A N 1
ATOM 1479 C CA . GLN A 1 186 ? -8.368 7.170 14.822 1.00 91.12 186 GLN A CA 1
ATOM 1480 C C . GLN A 1 186 ? -8.495 7.446 16.325 1.00 91.12 186 GLN A C 1
ATOM 1482 O O . GLN A 1 186 ? -7.537 7.271 17.072 1.00 91.12 186 GLN A O 1
ATOM 1487 N N . ILE A 1 187 ? -9.685 7.858 16.770 1.00 88.56 187 ILE A N 1
ATOM 1488 C CA . ILE A 1 187 ? -9.980 8.094 18.188 1.00 88.56 187 ILE A CA 1
ATOM 1489 C C . ILE A 1 187 ? -10.581 6.839 18.825 1.00 88.56 187 ILE A C 1
ATOM 1491 O O . ILE A 1 187 ? -10.333 6.555 19.994 1.00 88.56 187 ILE A O 1
ATOM 1495 N N . GLU A 1 188 ? -11.419 6.097 18.096 1.00 88.06 188 GLU A N 1
ATOM 1496 C CA . GLU A 1 188 ? -12.217 5.029 18.699 1.00 88.06 188 GLU A CA 1
ATOM 1497 C C . GLU A 1 188 ? -11.489 3.709 18.913 1.00 88.06 188 GLU A C 1
ATOM 1499 O O . GLU A 1 188 ? -11.801 2.994 19.871 1.00 88.06 188 GLU A O 1
ATOM 1504 N N . SER A 1 189 ? -10.527 3.413 18.047 1.00 93.31 189 SER A N 1
ATOM 1505 C CA . SER A 1 189 ? -9.702 2.211 18.084 1.00 93.31 189 SER A CA 1
ATOM 1506 C C . SER A 1 189 ? -8.300 2.522 17.542 1.00 93.31 189 SER A C 1
ATOM 1508 O O . SER A 1 189 ? -7.952 2.078 16.444 1.00 93.31 189 SER A O 1
ATOM 1510 N N . PRO A 1 190 ? -7.507 3.342 18.259 1.00 94.62 190 PRO A N 1
ATOM 1511 C CA . PRO A 1 190 ? -6.273 3.918 17.727 1.00 94.62 190 PRO A CA 1
ATOM 1512 C C . PRO A 1 190 ? -5.187 2.889 17.366 1.00 94.62 190 PRO A C 1
ATOM 1514 O O . PRO A 1 190 ? -4.406 3.130 16.449 1.00 94.62 190 PRO A O 1
ATOM 1517 N N . GLY A 1 191 ? -5.126 1.742 18.040 1.00 95.19 191 GLY A N 1
ATOM 1518 C CA . GLY A 1 191 ? -4.229 0.630 17.726 1.00 95.19 191 GLY A CA 1
ATOM 1519 C C . GLY A 1 191 ? -4.593 -0.050 16.408 1.00 95.19 191 GLY A C 1
ATOM 1520 O O . GLY A 1 191 ? -3.723 -0.225 15.556 1.00 95.19 191 GLY A O 1
ATOM 1521 N N . PHE A 1 192 ? -5.879 -0.355 16.187 1.00 95.44 192 PHE A N 1
ATOM 1522 C CA . PHE A 1 192 ? -6.357 -0.833 14.881 1.00 95.44 192 PHE A CA 1
ATOM 1523 C C . PHE A 1 192 ? -6.097 0.191 13.773 1.00 95.44 192 PHE A C 1
ATOM 1525 O O . PHE A 1 192 ? -5.557 -0.159 12.722 1.00 95.44 192 PHE A O 1
ATOM 1532 N N . TYR A 1 193 ? -6.436 1.459 14.026 1.00 95.81 193 TYR A N 1
ATOM 1533 C CA . TYR A 1 193 ? -6.195 2.555 13.092 1.00 95.81 193 TYR A CA 1
ATOM 1534 C C . TYR A 1 193 ? -4.730 2.606 12.650 1.00 95.81 193 TYR A C 1
ATOM 1536 O O . TYR A 1 193 ? -4.474 2.612 11.450 1.00 95.81 193 TYR A O 1
ATOM 1544 N N . ARG A 1 194 ? -3.774 2.577 13.589 1.00 96.00 194 ARG A N 1
ATOM 1545 C CA . ARG A 1 194 ? -2.338 2.621 13.272 1.00 96.00 194 ARG A CA 1
ATOM 1546 C C . ARG A 1 194 ? -1.890 1.468 12.400 1.00 96.00 194 ARG A C 1
ATOM 1548 O O . ARG A 1 194 ? -1.226 1.704 11.404 1.00 96.00 194 ARG A O 1
ATOM 1555 N N . VAL A 1 195 ? -2.288 0.241 12.726 1.00 97.06 195 VAL A N 1
ATOM 1556 C CA . VAL A 1 195 ? -1.899 -0.939 11.941 1.00 97.06 195 VAL A CA 1
ATOM 1557 C C . VAL A 1 195 ? -2.373 -0.826 10.494 1.00 97.06 195 VAL A C 1
ATOM 1559 O O . VAL A 1 195 ? -1.608 -1.058 9.558 1.00 97.06 195 VAL A O 1
ATOM 1562 N N . MET A 1 196 ? -3.623 -0.417 10.293 1.00 96.06 196 MET A N 1
ATOM 1563 C CA . MET A 1 196 ? -4.163 -0.255 8.946 1.00 96.06 196 MET A CA 1
ATOM 1564 C C . MET A 1 196 ? -3.591 0.974 8.229 1.00 96.06 196 MET A C 1
ATOM 1566 O O . MET A 1 196 ? -3.356 0.933 7.020 1.00 96.06 196 MET A O 1
ATOM 1570 N N . PHE A 1 197 ? -3.315 2.049 8.966 1.00 95.00 197 PHE A N 1
ATOM 1571 C CA . PHE A 1 197 ? -2.659 3.246 8.452 1.00 95.00 197 PHE A CA 1
ATOM 1572 C C . PHE A 1 197 ? -1.224 2.952 7.992 1.00 95.00 197 PHE A C 1
ATOM 1574 O O . PHE A 1 197 ? -0.822 3.418 6.927 1.00 95.00 197 PHE A O 1
ATOM 1581 N N . SER A 1 198 ? -0.478 2.128 8.730 1.00 96.31 198 SER A N 1
ATOM 1582 C CA . SER A 1 198 ? 0.850 1.634 8.357 1.00 96.31 198 SER A CA 1
ATOM 1583 C C . SER A 1 198 ? 0.818 0.853 7.044 1.00 96.31 198 SER A C 1
ATOM 1585 O O . SER A 1 198 ? 1.617 1.120 6.148 1.00 96.31 198 SER A O 1
ATOM 1587 N N . LEU A 1 199 ? -0.140 -0.066 6.893 1.00 95.69 199 LEU A N 1
ATOM 1588 C CA . LEU A 1 199 ? -0.304 -0.859 5.674 1.00 95.69 199 LEU A CA 1
ATOM 1589 C C . LEU A 1 199 ? -0.663 0.014 4.464 1.00 95.69 199 LEU A C 1
ATOM 1591 O O . LEU A 1 199 ? -0.054 -0.113 3.405 1.00 95.69 199 LEU A O 1
ATOM 1595 N N . ARG A 1 200 ? -1.591 0.963 4.632 1.00 95.00 200 ARG A N 1
ATOM 1596 C CA . ARG A 1 200 ? -1.875 1.989 3.617 1.00 95.00 200 ARG A CA 1
ATOM 1597 C C . ARG A 1 200 ? -0.609 2.776 3.267 1.00 95.00 200 ARG A C 1
ATOM 1599 O O . ARG A 1 200 ? -0.300 2.965 2.098 1.00 95.00 200 ARG A O 1
ATOM 1606 N N . THR A 1 201 ? 0.135 3.237 4.265 1.00 94.50 201 THR A N 1
ATOM 1607 C CA . THR A 1 201 ? 1.345 4.040 4.046 1.00 94.50 201 THR A CA 1
ATOM 1608 C C . THR A 1 201 ? 2.375 3.279 3.215 1.00 94.50 201 THR A C 1
ATOM 1610 O O . THR A 1 201 ? 2.944 3.863 2.296 1.00 94.50 201 THR A O 1
ATOM 1613 N N . LEU A 1 202 ? 2.544 1.973 3.453 1.00 95.19 202 LEU A N 1
ATOM 1614 C CA . LEU A 1 202 ? 3.398 1.124 2.622 1.00 95.19 202 LEU A CA 1
ATOM 1615 C C . LEU A 1 202 ? 2.941 1.122 1.155 1.00 95.19 202 LEU A C 1
ATOM 1617 O O . LEU A 1 202 ? 3.747 1.392 0.269 1.00 95.19 202 LEU A O 1
ATOM 1621 N N . PHE A 1 203 ? 1.653 0.896 0.891 1.00 95.19 203 PHE A N 1
ATOM 1622 C CA . PHE A 1 203 ? 1.100 0.922 -0.469 1.00 95.19 203 PHE A CA 1
ATOM 1623 C C . PHE A 1 203 ? 1.304 2.274 -1.175 1.00 95.19 203 PHE A C 1
ATOM 1625 O O . PHE A 1 203 ? 1.630 2.309 -2.361 1.00 95.19 203 PHE A O 1
ATOM 1632 N N . THR A 1 204 ? 1.187 3.393 -0.453 1.00 93.75 204 THR A N 1
ATOM 1633 C CA . THR A 1 204 ? 1.519 4.722 -0.994 1.00 93.75 204 THR A CA 1
ATOM 1634 C C . THR A 1 204 ? 3.010 4.867 -1.312 1.00 93.75 204 THR A C 1
ATOM 1636 O O . THR A 1 204 ? 3.362 5.486 -2.316 1.00 93.75 204 THR A O 1
ATOM 1639 N N . ILE A 1 205 ? 3.900 4.336 -0.468 1.00 93.38 205 ILE A N 1
ATOM 1640 C CA . ILE A 1 205 ? 5.350 4.375 -0.709 1.00 93.38 205 ILE A CA 1
ATOM 1641 C C . ILE A 1 205 ? 5.698 3.580 -1.970 1.00 93.38 205 ILE A C 1
ATOM 1643 O O . ILE A 1 205 ? 6.415 4.105 -2.819 1.00 93.38 205 ILE A O 1
ATOM 1647 N N . ILE A 1 206 ? 5.139 2.377 -2.126 1.00 93.19 206 ILE A N 1
ATOM 1648 C CA . ILE A 1 206 ? 5.373 1.520 -3.296 1.00 93.19 206 ILE A CA 1
ATOM 1649 C C . ILE A 1 206 ? 4.961 2.227 -4.581 1.00 93.19 206 ILE A C 1
ATOM 1651 O O . ILE A 1 206 ? 5.764 2.367 -5.498 1.00 93.19 206 ILE A O 1
ATOM 1655 N N . GLU A 1 207 ? 3.733 2.735 -4.632 1.00 93.06 207 GLU A N 1
ATOM 1656 C CA . GLU A 1 207 ? 3.213 3.446 -5.798 1.00 93.06 207 GLU A CA 1
ATOM 1657 C C . GLU A 1 207 ? 4.091 4.657 -6.169 1.00 93.06 207 GLU A C 1
ATOM 1659 O O . GLU A 1 207 ? 4.451 4.852 -7.332 1.00 93.06 207 GLU A O 1
ATOM 1664 N N . ARG A 1 208 ? 4.504 5.457 -5.175 1.00 92.81 208 ARG A N 1
ATOM 1665 C CA . ARG A 1 208 ? 5.406 6.599 -5.390 1.00 92.81 208 ARG A CA 1
ATOM 1666 C C . ARG A 1 208 ? 6.774 6.168 -5.898 1.00 92.81 208 ARG A C 1
ATOM 1668 O O . ARG A 1 208 ? 7.324 6.847 -6.762 1.00 92.81 208 ARG A O 1
ATOM 1675 N N . GLN A 1 209 ? 7.319 5.075 -5.377 1.00 92.31 209 GLN A N 1
ATOM 1676 C CA . GLN A 1 209 ? 8.626 4.576 -5.782 1.00 92.31 209 GLN A CA 1
ATOM 1677 C C . GLN A 1 209 ? 8.594 4.017 -7.208 1.00 92.31 209 GLN A C 1
ATOM 1679 O O . GLN A 1 209 ? 9.498 4.314 -7.983 1.00 92.31 209 GLN A O 1
ATOM 1684 N N . ILE A 1 210 ? 7.524 3.319 -7.602 1.00 93.56 210 ILE A N 1
ATOM 1685 C CA . ILE A 1 210 ? 7.299 2.909 -8.997 1.00 93.56 210 ILE A CA 1
ATOM 1686 C C . ILE A 1 210 ? 7.293 4.142 -9.909 1.00 93.56 210 ILE A C 1
ATOM 1688 O O . ILE A 1 210 ? 8.046 4.204 -10.881 1.00 93.56 210 ILE A O 1
ATOM 1692 N N . LYS A 1 211 ? 6.498 5.167 -9.566 1.00 93.75 211 LYS A N 1
ATOM 1693 C CA . LYS A 1 211 ? 6.451 6.431 -10.320 1.00 93.75 211 LYS A CA 1
ATOM 1694 C C . LYS A 1 211 ? 7.818 7.120 -10.376 1.00 93.75 211 LYS A C 1
ATOM 1696 O O . LYS A 1 211 ? 8.146 7.709 -11.401 1.00 93.75 211 LYS A O 1
ATOM 1701 N N . LYS A 1 212 ? 8.605 7.057 -9.296 1.00 93.50 212 LYS A N 1
ATOM 1702 C CA . LYS A 1 212 ? 9.964 7.610 -9.235 1.00 93.50 212 LYS A CA 1
ATOM 1703 C C . LYS A 1 212 ? 10.899 6.879 -10.197 1.00 93.50 212 LYS A C 1
ATOM 1705 O O . LYS A 1 212 ? 11.524 7.547 -11.004 1.00 93.50 212 LYS A O 1
ATOM 1710 N N . ILE A 1 213 ? 10.936 5.545 -10.163 1.00 94.06 213 ILE A N 1
ATOM 1711 C CA . ILE A 1 213 ? 11.765 4.718 -11.057 1.00 94.06 213 ILE A CA 1
ATOM 1712 C C . ILE A 1 213 ? 11.426 4.994 -12.526 1.00 94.06 213 ILE A C 1
ATOM 1714 O O . ILE A 1 213 ? 12.318 5.205 -13.339 1.00 94.06 213 ILE A O 1
ATOM 1718 N N . LEU A 1 214 ? 10.135 5.047 -12.870 1.00 94.88 214 LEU A N 1
ATOM 1719 C CA . LEU A 1 214 ? 9.691 5.307 -14.245 1.00 94.88 214 LEU A CA 1
ATOM 1720 C C . LEU A 1 214 ? 10.051 6.708 -14.756 1.00 94.88 214 LEU A C 1
ATOM 1722 O O . LEU A 1 214 ? 10.094 6.919 -15.966 1.00 94.88 214 LEU A O 1
ATOM 1726 N N . ARG A 1 215 ? 10.277 7.666 -13.855 1.00 94.88 215 ARG A N 1
ATOM 1727 C CA . ARG A 1 215 ? 10.645 9.052 -14.177 1.00 94.88 215 ARG A CA 1
ATOM 1728 C C . ARG A 1 215 ? 12.130 9.342 -13.956 1.00 94.88 215 ARG A C 1
ATOM 1730 O O . ARG A 1 215 ? 12.550 10.480 -14.133 1.00 94.88 215 ARG A O 1
ATOM 1737 N N . ASP A 1 216 ? 12.904 8.344 -13.543 1.00 94.12 216 ASP A N 1
ATOM 1738 C CA . ASP A 1 216 ? 14.323 8.493 -13.254 1.00 94.12 216 ASP A CA 1
ATOM 1739 C C . ASP A 1 216 ? 15.114 8.541 -14.562 1.00 94.12 216 ASP A C 1
ATOM 1741 O O . ASP A 1 216 ? 15.226 7.545 -15.283 1.00 94.12 216 ASP A O 1
ATOM 1745 N N . GLU A 1 217 ? 15.639 9.721 -14.882 1.00 93.88 217 GLU A N 1
ATOM 1746 C CA . GLU A 1 217 ? 16.395 9.946 -16.109 1.00 93.88 217 GLU A CA 1
ATOM 1747 C C . GLU A 1 217 ? 17.590 8.996 -16.200 1.00 93.88 217 GLU A C 1
ATOM 1749 O O . GLU A 1 217 ? 17.772 8.356 -17.229 1.00 93.88 217 GLU A O 1
ATOM 1754 N N . ASP A 1 218 ? 18.366 8.818 -15.132 1.00 93.62 218 ASP A N 1
ATOM 1755 C CA . ASP A 1 218 ? 19.576 7.994 -15.167 1.00 93.62 218 ASP A CA 1
ATOM 1756 C C . ASP A 1 218 ? 19.259 6.522 -15.452 1.00 93.62 218 ASP A C 1
ATOM 1758 O O . ASP A 1 218 ? 20.024 5.844 -16.147 1.00 93.62 218 ASP A O 1
ATOM 1762 N N . ILE A 1 219 ? 18.118 6.019 -14.969 1.00 94.00 219 ILE A N 1
ATOM 1763 C CA . ILE A 1 219 ? 17.626 4.681 -15.324 1.00 94.00 219 ILE A CA 1
ATOM 1764 C C . ILE A 1 219 ? 17.303 4.610 -16.820 1.00 94.00 219 ILE A C 1
ATOM 1766 O O . ILE A 1 219 ? 17.746 3.675 -17.491 1.00 94.00 219 ILE A O 1
ATOM 1770 N N . TRP A 1 220 ? 16.592 5.599 -17.365 1.00 94.75 220 TRP A N 1
ATOM 1771 C CA . TRP A 1 220 ? 16.297 5.670 -18.800 1.00 94.75 220 TRP A CA 1
ATOM 1772 C C . TRP A 1 220 ? 17.561 5.681 -19.659 1.00 94.75 220 TRP A C 1
ATOM 1774 O O . TRP A 1 220 ? 17.670 4.879 -20.589 1.00 94.75 220 TRP A O 1
ATOM 1784 N N . LYS A 1 221 ? 18.536 6.536 -19.324 1.00 93.31 221 LYS A N 1
ATOM 1785 C CA . LYS A 1 221 ? 19.812 6.648 -20.048 1.00 93.31 221 LYS A CA 1
ATOM 1786 C C . LYS A 1 221 ? 20.547 5.306 -20.068 1.00 93.31 221 LYS A C 1
ATOM 1788 O O . LYS A 1 221 ? 20.920 4.823 -21.135 1.00 93.31 221 LYS A O 1
ATOM 1793 N N . LYS A 1 222 ? 20.672 4.651 -18.905 1.00 93.25 222 LYS A N 1
ATOM 1794 C CA . LYS A 1 222 ? 21.298 3.323 -18.779 1.00 93.25 222 LYS A CA 1
ATOM 1795 C C . LYS A 1 222 ? 20.579 2.261 -19.604 1.00 93.25 222 LYS A C 1
ATOM 1797 O O . LYS A 1 222 ? 21.234 1.468 -20.274 1.00 93.25 222 LYS A O 1
ATOM 1802 N N . ILE A 1 223 ? 19.244 2.228 -19.565 1.00 94.12 223 ILE A N 1
ATOM 1803 C CA . ILE A 1 223 ? 18.463 1.267 -20.352 1.00 94.12 223 ILE A CA 1
ATOM 1804 C C . ILE A 1 223 ? 18.703 1.495 -21.847 1.00 94.12 223 ILE A C 1
ATOM 1806 O O . ILE A 1 223 ? 18.997 0.538 -22.553 1.00 94.12 223 ILE A O 1
ATOM 1810 N N . LEU A 1 224 ? 18.611 2.735 -22.332 1.00 93.38 224 LEU A N 1
ATOM 1811 C CA . LEU A 1 224 ? 18.776 3.052 -23.753 1.00 93.38 224 LEU A CA 1
ATOM 1812 C C . LEU A 1 224 ? 20.160 2.664 -24.283 1.00 93.38 224 LEU A C 1
ATOM 1814 O O . LEU A 1 224 ? 20.238 2.053 -25.347 1.00 93.38 224 LEU A O 1
ATOM 1818 N N . VAL A 1 225 ? 21.225 2.943 -23.525 1.00 90.81 225 VAL A N 1
ATOM 1819 C CA . VAL A 1 225 ? 22.591 2.514 -23.870 1.00 90.81 225 VAL A CA 1
ATOM 1820 C C . VAL A 1 225 ? 22.682 0.986 -23.928 1.00 90.81 225 VAL A C 1
ATOM 1822 O O . VAL A 1 225 ? 23.108 0.437 -24.939 1.00 90.81 225 VAL A O 1
ATOM 1825 N N . ASN A 1 226 ? 22.167 0.282 -22.913 1.00 89.94 226 ASN A N 1
ATOM 1826 C CA . ASN A 1 226 ? 22.163 -1.187 -22.874 1.00 89.94 226 ASN A CA 1
ATOM 1827 C C . ASN A 1 226 ? 21.346 -1.835 -24.006 1.00 89.94 226 ASN A C 1
ATOM 1829 O O . ASN A 1 226 ? 21.533 -3.012 -24.318 1.00 89.94 226 ASN A O 1
ATOM 1833 N N . LEU A 1 227 ? 20.395 -1.107 -24.595 1.00 91.19 227 LEU A N 1
ATOM 1834 C CA . LEU A 1 227 ? 19.589 -1.604 -25.703 1.00 91.19 227 LEU A CA 1
ATOM 1835 C C . LEU A 1 227 ? 20.287 -1.478 -27.062 1.00 91.19 227 LEU A C 1
ATOM 1837 O O . LEU A 1 227 ? 19.850 -2.153 -27.992 1.00 91.19 227 LEU A O 1
ATOM 1841 N N . LEU A 1 228 ? 21.347 -0.675 -27.199 1.00 85.94 228 LEU A N 1
ATOM 1842 C CA . LEU A 1 228 ? 21.967 -0.368 -28.494 1.00 85.94 228 LEU A CA 1
ATOM 1843 C C . LEU A 1 228 ? 22.477 -1.619 -29.237 1.00 85.94 228 LEU A C 1
ATOM 1845 O O . LEU A 1 228 ? 22.316 -1.726 -30.452 1.00 85.94 228 LEU A O 1
ATOM 1849 N N . ASP A 1 229 ? 23.000 -2.609 -28.512 1.00 80.12 229 ASP A N 1
ATOM 1850 C CA . ASP A 1 229 ? 23.517 -3.858 -29.094 1.00 80.12 229 ASP A CA 1
ATOM 1851 C C . ASP A 1 229 ? 22.421 -4.844 -29.539 1.00 80.12 229 ASP A C 1
ATOM 1853 O O . ASP A 1 229 ? 22.695 -5.907 -30.117 1.00 80.12 229 ASP A O 1
ATOM 1857 N N . ARG A 1 230 ? 21.147 -4.527 -29.279 1.00 84.81 230 ARG A N 1
ATOM 1858 C CA . ARG A 1 230 ? 20.027 -5.424 -29.567 1.00 84.81 230 ARG A CA 1
ATOM 1859 C C . ARG A 1 230 ? 19.586 -5.328 -31.026 1.00 84.81 230 ARG A C 1
ATOM 1861 O O . ARG A 1 230 ? 18.857 -4.431 -31.440 1.00 84.81 230 ARG A O 1
ATOM 1868 N N . LYS A 1 231 ? 19.947 -6.352 -31.803 1.00 83.12 231 LYS A N 1
ATOM 1869 C CA . LYS A 1 231 ? 19.598 -6.486 -33.233 1.00 83.12 231 LYS A CA 1
ATOM 1870 C C . LYS A 1 231 ? 18.103 -6.709 -33.511 1.00 83.12 231 LYS A C 1
ATOM 1872 O O . LYS A 1 231 ? 17.683 -6.637 -34.663 1.00 83.12 231 LYS A O 1
ATOM 1877 N N . ASP A 1 232 ? 17.299 -7.018 -32.492 1.00 87.06 232 ASP A N 1
ATOM 1878 C CA . ASP A 1 232 ? 15.856 -7.253 -32.623 1.00 87.06 232 ASP A CA 1
ATOM 1879 C C . ASP A 1 232 ? 15.008 -5.965 -32.602 1.00 87.06 232 ASP A C 1
ATOM 1881 O O . ASP A 1 232 ? 13.791 -6.031 -32.796 1.00 87.06 232 ASP A O 1
ATOM 1885 N N . ILE A 1 233 ? 15.624 -4.789 -32.425 1.00 91.06 233 I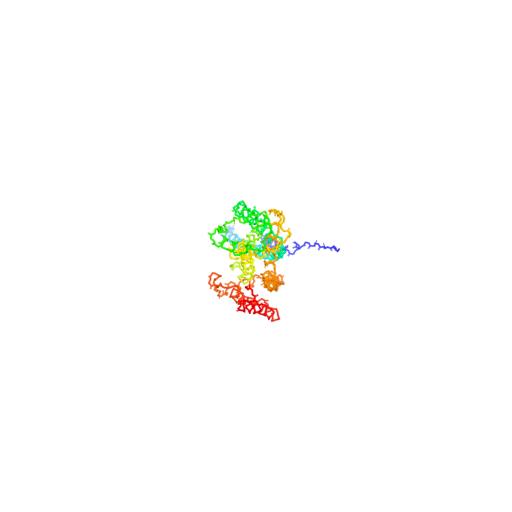LE A N 1
ATOM 1886 C CA . ILE A 1 233 ? 14.951 -3.481 -32.444 1.00 91.06 233 ILE A CA 1
ATOM 1887 C C . ILE A 1 233 ? 14.868 -2.961 -33.886 1.00 91.06 233 ILE A C 1
ATOM 1889 O O . ILE A 1 233 ? 15.678 -2.159 -34.334 1.00 91.06 233 ILE A O 1
ATOM 1893 N N . GLN A 1 234 ? 13.877 -3.446 -34.637 1.00 89.38 234 GLN A N 1
ATOM 1894 C CA . GLN A 1 234 ? 13.706 -3.113 -36.064 1.00 89.38 234 GLN A CA 1
ATOM 1895 C C . GLN A 1 234 ? 12.713 -1.970 -36.330 1.00 89.38 234 GLN A C 1
ATOM 1897 O O . GLN A 1 234 ? 12.572 -1.517 -37.462 1.00 89.38 234 GLN A O 1
ATOM 1902 N N . SER A 1 235 ? 11.983 -1.523 -35.308 1.00 94.38 235 SER A N 1
ATOM 1903 C CA . SER A 1 235 ? 10.988 -0.454 -35.419 1.00 94.38 235 SER A CA 1
ATOM 1904 C C . SER A 1 235 ? 10.894 0.346 -34.126 1.00 94.38 235 SER A C 1
ATOM 1906 O O . SER A 1 235 ? 11.217 -0.155 -33.044 1.00 94.38 235 SER A O 1
ATOM 1908 N N . PHE A 1 236 ? 10.385 1.571 -34.241 1.00 94.69 236 PHE A N 1
ATOM 1909 C CA . PHE A 1 236 ? 10.129 2.437 -33.097 1.00 94.69 236 PHE A CA 1
ATOM 1910 C C . PHE A 1 236 ? 9.142 1.808 -32.097 1.00 94.69 236 PHE A C 1
ATOM 1912 O O . PHE A 1 236 ? 9.375 1.820 -30.889 1.00 94.69 236 PHE A O 1
ATOM 1919 N N . ASP A 1 237 ? 8.087 1.152 -32.588 1.00 96.25 237 ASP A N 1
ATOM 1920 C CA . ASP A 1 237 ? 7.143 0.413 -31.739 1.00 96.25 237 ASP A CA 1
ATOM 1921 C C . ASP A 1 237 ? 7.821 -0.723 -30.977 1.00 96.25 237 ASP A C 1
ATOM 1923 O O . ASP A 1 237 ? 7.538 -0.951 -29.799 1.00 96.25 237 ASP A O 1
ATOM 1927 N N . LYS A 1 238 ? 8.765 -1.418 -31.622 1.00 95.38 238 LYS A N 1
ATOM 1928 C CA . LYS A 1 238 ? 9.522 -2.485 -30.970 1.00 95.38 238 LYS A CA 1
ATOM 1929 C C . LYS A 1 238 ? 10.452 -1.947 -29.883 1.00 95.38 238 LYS A C 1
ATOM 1931 O O . LYS A 1 238 ? 10.559 -2.595 -28.841 1.00 95.38 238 LYS A O 1
ATOM 1936 N N . LEU A 1 239 ? 11.071 -0.779 -30.090 1.00 95.12 239 LEU A N 1
ATOM 1937 C CA . LEU A 1 239 ? 11.855 -0.089 -29.060 1.00 95.12 239 LEU A CA 1
ATOM 1938 C C . LEU A 1 239 ? 10.982 0.227 -27.839 1.00 95.12 239 LEU A C 1
ATOM 1940 O O . LEU A 1 239 ? 11.330 -0.176 -26.732 1.00 95.12 239 LEU A O 1
ATOM 1944 N N . ARG A 1 240 ? 9.819 0.864 -28.042 1.00 96.56 240 ARG A N 1
ATOM 1945 C CA . ARG A 1 240 ? 8.869 1.182 -26.958 1.00 96.56 240 ARG A CA 1
ATOM 1946 C C . ARG A 1 240 ? 8.415 -0.067 -26.209 1.00 96.56 240 ARG A C 1
ATOM 1948 O O . ARG A 1 240 ? 8.504 -0.118 -24.988 1.00 96.56 240 ARG A O 1
ATOM 1955 N N . TYR A 1 241 ? 8.027 -1.117 -26.928 1.00 96.56 241 TYR A N 1
ATOM 1956 C CA . TYR A 1 241 ? 7.658 -2.396 -26.321 1.00 96.56 241 TYR A CA 1
ATOM 1957 C C . TYR A 1 241 ? 8.779 -2.987 -25.451 1.00 96.56 241 TYR A C 1
ATOM 1959 O O . TYR A 1 241 ? 8.527 -3.475 -24.349 1.00 96.56 241 TYR A O 1
ATOM 1967 N N . ILE A 1 242 ? 10.028 -2.958 -25.927 1.00 96.06 242 ILE A N 1
ATOM 1968 C CA . ILE A 1 242 ? 11.172 -3.458 -25.157 1.00 96.06 242 ILE A CA 1
ATOM 1969 C C . ILE A 1 242 ? 11.428 -2.580 -23.930 1.00 96.06 242 ILE A C 1
ATOM 1971 O O . ILE A 1 242 ? 11.606 -3.133 -22.849 1.00 96.06 242 ILE A O 1
ATOM 1975 N N . LEU A 1 243 ? 11.388 -1.252 -24.067 1.00 96.38 243 LEU A N 1
ATOM 1976 C CA . LEU A 1 243 ? 11.535 -0.315 -22.949 1.00 96.38 243 LEU A CA 1
ATOM 1977 C C . LEU A 1 243 ? 10.513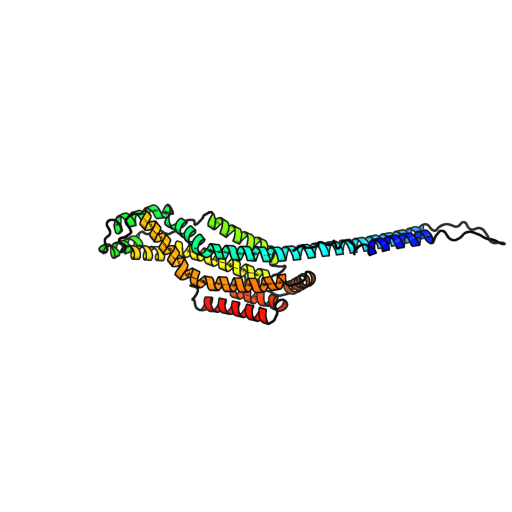 -0.600 -21.847 1.00 96.38 243 LEU A C 1
ATOM 1979 O O . LEU A 1 243 ? 10.900 -0.781 -20.695 1.00 96.38 243 LEU A O 1
ATOM 1983 N N . THR A 1 244 ? 9.232 -0.731 -22.201 1.00 96.94 244 THR A N 1
ATOM 1984 C CA . THR A 1 244 ? 8.169 -1.096 -21.256 1.00 96.94 244 THR A CA 1
ATOM 1985 C C . THR A 1 244 ? 8.505 -2.385 -20.508 1.00 96.94 244 THR A C 1
ATOM 1987 O O . THR A 1 244 ? 8.448 -2.412 -19.281 1.00 96.94 244 THR A O 1
ATOM 1990 N N . ASN A 1 245 ? 8.913 -3.441 -21.217 1.00 95.38 245 ASN A N 1
ATOM 1991 C CA . ASN A 1 245 ? 9.256 -4.715 -20.581 1.00 95.38 245 ASN A CA 1
ATOM 1992 C C . ASN A 1 245 ? 10.488 -4.622 -19.675 1.00 95.38 245 ASN A C 1
ATOM 1994 O O . ASN A 1 245 ? 10.509 -5.265 -18.629 1.00 95.38 245 ASN A O 1
ATOM 1998 N N . VAL A 1 246 ? 11.499 -3.831 -20.049 1.00 95.12 246 VAL A N 1
ATOM 1999 C CA . VAL A 1 246 ? 12.680 -3.614 -19.204 1.00 95.12 246 VAL A CA 1
ATOM 2000 C C . VAL A 1 246 ? 12.292 -2.866 -17.931 1.00 95.12 246 VAL A C 1
ATOM 2002 O O . VAL A 1 246 ? 12.690 -3.295 -16.854 1.00 95.12 246 VAL A O 1
ATOM 2005 N N . PHE A 1 247 ? 11.463 -1.821 -18.014 1.00 95.56 247 PHE A N 1
ATOM 2006 C CA . PHE A 1 247 ? 10.956 -1.134 -16.821 1.00 95.56 247 PHE A CA 1
ATOM 2007 C C . PHE A 1 247 ? 10.158 -2.061 -15.914 1.00 95.56 247 PHE A C 1
ATOM 2009 O O . PHE A 1 247 ? 10.396 -2.081 -14.708 1.00 95.56 247 PHE A O 1
ATOM 2016 N N . ILE A 1 248 ? 9.253 -2.860 -16.486 1.00 94.81 248 ILE A N 1
ATOM 2017 C CA . IL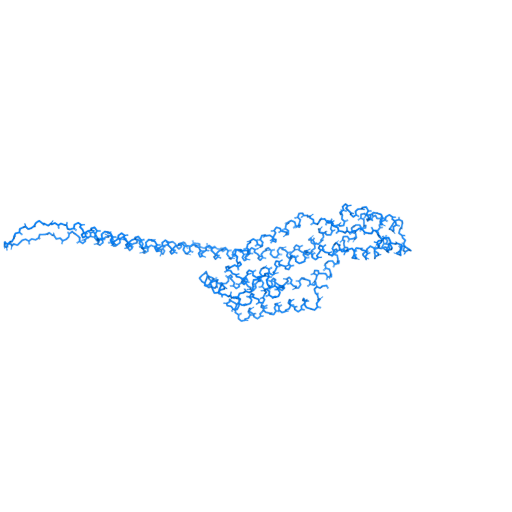E A 1 248 ? 8.504 -3.857 -15.720 1.00 94.81 248 ILE A CA 1
ATOM 2018 C C . ILE A 1 248 ? 9.476 -4.812 -15.029 1.00 94.81 248 ILE A C 1
ATOM 2020 O O . ILE A 1 248 ? 9.355 -5.012 -13.828 1.00 94.81 248 ILE A O 1
ATOM 2024 N N . ALA A 1 249 ? 10.463 -5.358 -15.742 1.00 92.56 249 ALA A N 1
ATOM 2025 C CA . ALA A 1 249 ? 11.440 -6.274 -15.162 1.00 92.56 249 ALA A CA 1
ATOM 2026 C C . ALA A 1 249 ? 12.256 -5.623 -14.035 1.00 92.56 249 ALA A C 1
ATOM 2028 O O . ALA A 1 249 ? 12.391 -6.218 -12.972 1.00 92.56 249 ALA A O 1
ATOM 2029 N N . VAL A 1 250 ? 12.743 -4.392 -14.224 1.00 91.62 250 VAL A N 1
ATOM 2030 C CA . VAL A 1 250 ? 13.474 -3.632 -13.196 1.00 91.62 250 VAL A CA 1
ATOM 2031 C C . VAL A 1 250 ? 12.612 -3.448 -11.948 1.00 91.62 250 VAL A C 1
ATOM 2033 O O . VAL A 1 250 ? 13.046 -3.774 -10.846 1.00 91.62 250 VAL A O 1
ATOM 2036 N N . ILE A 1 251 ? 11.370 -2.991 -12.110 1.00 93.75 251 ILE A N 1
ATOM 2037 C CA . ILE A 1 251 ? 10.459 -2.741 -10.988 1.00 93.75 251 ILE A CA 1
ATOM 2038 C C . ILE A 1 251 ? 10.069 -4.049 -10.288 1.00 93.75 251 ILE A C 1
ATOM 2040 O O . ILE A 1 251 ? 10.092 -4.107 -9.061 1.00 93.75 251 ILE A O 1
ATOM 2044 N N . GLN A 1 252 ? 9.746 -5.106 -11.037 1.00 90.19 252 GLN A N 1
ATOM 2045 C CA . GLN A 1 252 ? 9.398 -6.409 -10.466 1.00 90.19 252 GLN A CA 1
ATOM 2046 C C . GLN A 1 252 ? 10.576 -7.015 -9.704 1.00 90.19 252 GLN A C 1
ATOM 2048 O O . GLN A 1 252 ? 10.442 -7.368 -8.533 1.00 90.19 252 GLN A O 1
ATOM 2053 N N . ASP A 1 253 ? 11.729 -7.142 -10.361 1.00 85.62 253 ASP A N 1
ATOM 2054 C CA . ASP A 1 253 ? 12.832 -7.952 -9.853 1.00 85.62 253 ASP A CA 1
ATOM 2055 C C . ASP A 1 253 ? 13.675 -7.228 -8.812 1.00 85.62 253 ASP A C 1
ATOM 2057 O O . ASP A 1 253 ? 14.118 -7.871 -7.861 1.00 85.62 253 ASP A O 1
ATOM 2061 N N . GLN A 1 254 ? 13.889 -5.921 -8.972 1.00 80.88 254 GLN A N 1
ATOM 2062 C CA . GLN A 1 254 ? 14.740 -5.161 -8.056 1.00 80.88 254 GLN A CA 1
ATOM 2063 C C . GLN A 1 254 ? 13.945 -4.599 -6.883 1.00 80.88 254 GLN A C 1
ATOM 2065 O O . GLN A 1 254 ? 14.429 -4.630 -5.757 1.00 80.88 254 GLN A O 1
ATOM 2070 N N . TYR A 1 255 ? 12.716 -4.132 -7.122 1.00 84.69 255 TYR A N 1
ATOM 2071 C CA . TYR A 1 255 ? 11.949 -3.425 -6.100 1.00 84.69 255 TYR A CA 1
ATOM 2072 C C . TYR A 1 255 ? 10.842 -4.288 -5.482 1.00 84.69 255 TYR A C 1
ATOM 2074 O O . TYR A 1 255 ? 10.887 -4.614 -4.294 1.00 84.69 255 TYR A O 1
ATOM 2082 N N . LEU A 1 256 ? 9.864 -4.730 -6.276 1.00 88.19 256 LEU A N 1
ATOM 2083 C CA . LEU A 1 256 ? 8.668 -5.389 -5.742 1.00 88.19 256 LEU A CA 1
ATOM 2084 C C . LEU A 1 256 ? 8.962 -6.739 -5.088 1.00 88.19 256 LEU A C 1
ATOM 2086 O O . LEU A 1 256 ? 8.352 -7.052 -4.069 1.00 88.19 256 LEU A O 1
ATOM 2090 N N . ARG A 1 257 ? 9.933 -7.519 -5.583 1.00 85.75 257 ARG A N 1
ATOM 2091 C CA . ARG A 1 257 ? 10.360 -8.761 -4.908 1.00 85.75 257 ARG A CA 1
ATOM 2092 C C . ARG A 1 257 ? 10.844 -8.522 -3.478 1.00 85.75 257 ARG A C 1
ATOM 2094 O O . ARG A 1 257 ? 10.552 -9.335 -2.598 1.00 85.75 257 ARG A O 1
ATOM 2101 N N . ALA A 1 258 ? 11.586 -7.441 -3.241 1.00 81.56 258 ALA A N 1
ATOM 2102 C CA . ALA A 1 258 ? 12.042 -7.083 -1.904 1.00 81.56 258 ALA A CA 1
ATOM 2103 C C . ALA A 1 258 ? 10.861 -6.613 -1.046 1.00 81.56 258 ALA A C 1
ATOM 2105 O O . ALA A 1 258 ? 10.645 -7.123 0.057 1.00 81.56 258 ALA A O 1
ATOM 2106 N N . THR A 1 259 ? 10.037 -5.716 -1.593 1.00 89.44 259 THR A N 1
ATOM 2107 C CA . THR A 1 259 ? 8.910 -5.130 -0.865 1.00 89.44 259 THR A CA 1
ATOM 2108 C C . THR A 1 259 ? 7.767 -6.114 -0.600 1.00 89.44 259 THR A C 1
ATOM 2110 O O . THR A 1 259 ? 7.044 -5.949 0.379 1.00 89.44 259 THR A O 1
ATOM 2113 N N . GLN A 1 260 ? 7.618 -7.189 -1.382 1.00 92.31 260 GLN A N 1
ATOM 2114 C CA . GLN A 1 260 ? 6.564 -8.187 -1.162 1.00 92.31 260 GLN A CA 1
ATOM 2115 C C . GLN A 1 260 ? 6.644 -8.796 0.239 1.00 92.31 260 GLN A C 1
ATOM 2117 O O . GLN A 1 260 ? 5.625 -8.964 0.904 1.00 92.31 260 GLN A O 1
ATOM 2122 N N . LYS A 1 261 ? 7.857 -9.047 0.743 1.00 92.50 261 LYS A N 1
ATOM 2123 C CA . LYS A 1 261 ? 8.040 -9.563 2.105 1.00 92.50 261 LYS A CA 1
ATOM 2124 C C . LYS A 1 261 ? 7.544 -8.577 3.166 1.00 92.50 261 LYS A C 1
ATOM 2126 O O . LYS A 1 261 ? 7.121 -8.998 4.246 1.00 92.50 261 LYS A O 1
ATOM 2131 N N . ASP A 1 262 ? 7.641 -7.276 2.903 1.00 93.31 262 ASP A N 1
ATOM 2132 C CA . ASP A 1 262 ? 7.151 -6.222 3.793 1.00 93.31 262 ASP A CA 1
ATOM 2133 C C . ASP A 1 262 ? 5.629 -6.124 3.753 1.00 93.31 262 ASP A C 1
ATOM 2135 O O . ASP A 1 262 ? 5.001 -6.029 4.810 1.00 93.31 262 ASP A O 1
ATOM 2139 N N . ILE A 1 263 ? 5.035 -6.252 2.562 1.00 94.81 263 ILE A N 1
ATOM 2140 C CA . ILE A 1 263 ? 3.582 -6.371 2.398 1.00 94.81 263 ILE A CA 1
ATOM 2141 C C . ILE A 1 263 ? 3.072 -7.588 3.175 1.00 94.81 263 ILE A C 1
ATOM 2143 O O . ILE A 1 263 ? 2.152 -7.455 3.980 1.00 94.81 263 ILE A O 1
ATOM 2147 N N . ASP A 1 264 ? 3.704 -8.750 3.008 1.00 95.38 264 ASP A N 1
ATOM 2148 C CA . ASP A 1 264 ? 3.311 -9.991 3.680 1.00 95.38 264 ASP A CA 1
ATOM 2149 C C . ASP A 1 264 ? 3.393 -9.863 5.210 1.00 95.38 264 ASP A C 1
ATOM 2151 O O . ASP A 1 264 ? 2.483 -10.297 5.922 1.00 95.38 264 ASP A O 1
ATOM 2155 N N . ASN A 1 265 ? 4.440 -9.213 5.734 1.00 95.31 265 ASN A N 1
ATOM 2156 C CA . ASN A 1 265 ? 4.563 -8.947 7.168 1.00 95.31 265 ASN A CA 1
ATOM 2157 C C . ASN A 1 265 ? 3.440 -8.034 7.680 1.00 95.31 265 ASN A C 1
ATOM 2159 O O . ASN A 1 265 ? 2.824 -8.348 8.701 1.00 95.31 265 ASN A O 1
ATOM 2163 N N . LEU A 1 266 ? 3.152 -6.920 6.995 1.00 96.56 266 LEU A N 1
ATOM 2164 C CA . LEU A 1 266 ? 2.093 -5.996 7.416 1.00 96.56 266 LEU A CA 1
ATOM 2165 C C . LEU A 1 266 ? 0.690 -6.603 7.257 1.00 96.56 266 LEU A C 1
ATOM 2167 O O . LEU A 1 266 ? -0.170 -6.370 8.107 1.00 96.56 266 LEU A O 1
ATOM 2171 N N . LEU A 1 267 ? 0.456 -7.426 6.231 1.00 96.75 267 LEU A N 1
ATOM 2172 C CA . LEU A 1 267 ? -0.774 -8.211 6.088 1.00 96.75 267 LEU A CA 1
ATOM 2173 C C . LEU A 1 267 ? -0.907 -9.245 7.213 1.00 96.75 267 LEU A C 1
ATOM 2175 O O . LEU A 1 267 ? -1.992 -9.404 7.776 1.00 96.75 267 LEU A O 1
ATOM 2179 N N . GLY A 1 268 ? 0.190 -9.905 7.596 1.00 97.38 268 GLY A N 1
ATOM 2180 C CA . GLY A 1 268 ? 0.235 -10.808 8.746 1.00 97.38 268 GLY A CA 1
ATOM 2181 C C . GLY A 1 268 ? -0.123 -10.100 10.053 1.00 97.38 268 GLY A C 1
ATOM 2182 O O . GLY A 1 268 ? -0.981 -10.574 10.800 1.00 97.38 268 GLY A O 1
ATOM 2183 N N . ILE A 1 269 ? 0.458 -8.921 10.293 1.00 98.06 269 ILE A N 1
ATOM 2184 C CA . ILE A 1 269 ? 0.129 -8.064 11.439 1.00 98.06 269 ILE A CA 1
ATOM 2185 C C . ILE A 1 269 ? -1.353 -7.662 11.416 1.00 98.06 269 ILE A C 1
ATOM 2187 O O . ILE A 1 269 ? -2.056 -7.832 12.415 1.00 98.06 269 ILE A O 1
ATOM 2191 N N . SER A 1 270 ? -1.847 -7.173 10.276 1.00 97.25 270 SER A N 1
ATOM 2192 C CA . SER A 1 270 ? -3.253 -6.795 10.097 1.00 97.25 270 SER A CA 1
ATOM 2193 C C . SER A 1 270 ? -4.194 -7.967 10.381 1.00 97.25 270 SER A C 1
ATOM 2195 O O . SER A 1 270 ? -5.209 -7.786 11.053 1.00 97.25 270 SER A O 1
ATOM 2197 N N . SER A 1 271 ? -3.845 -9.181 9.946 1.00 97.62 271 SER A N 1
ATOM 2198 C CA . SER A 1 271 ? -4.616 -10.400 10.207 1.00 97.62 271 SER A CA 1
ATOM 2199 C C . SER A 1 271 ? -4.679 -10.739 11.698 1.00 97.62 271 SER A C 1
ATOM 2201 O O . SER A 1 271 ? -5.775 -10.940 12.222 1.00 97.62 271 SER A O 1
ATOM 2203 N N . ILE A 1 272 ? -3.542 -10.723 12.408 1.00 98.00 272 ILE A N 1
ATOM 2204 C CA . ILE A 1 272 ? -3.488 -10.957 13.865 1.00 98.00 272 ILE A CA 1
ATOM 2205 C C . ILE A 1 272 ? -4.423 -9.987 14.592 1.00 98.00 272 ILE A C 1
ATOM 2207 O O . ILE A 1 272 ? -5.285 -10.401 15.370 1.00 98.00 272 ILE A O 1
ATOM 2211 N N . VAL A 1 273 ? -4.289 -8.693 14.297 1.00 97.38 273 VAL A N 1
ATOM 2212 C CA . VAL A 1 273 ? -5.071 -7.646 14.958 1.00 97.38 273 VAL A CA 1
ATOM 2213 C C . VAL A 1 273 ? -6.550 -7.772 14.612 1.00 97.38 273 VAL A C 1
ATOM 2215 O O . VAL A 1 273 ? -7.391 -7.810 15.507 1.00 97.38 273 VAL A O 1
ATOM 2218 N N . SER A 1 274 ? -6.883 -7.919 13.333 1.00 96.75 274 SER A N 1
ATOM 2219 C CA . SER A 1 274 ? -8.266 -8.068 12.875 1.00 96.75 274 SER A CA 1
ATOM 2220 C C . SER A 1 274 ? -8.953 -9.267 13.525 1.00 96.75 274 SER A C 1
ATOM 2222 O O . SER A 1 274 ? -10.055 -9.127 14.052 1.00 96.75 274 SER A O 1
ATOM 2224 N N . ASN A 1 275 ? -8.290 -10.425 13.574 1.00 97.19 275 ASN A N 1
ATOM 2225 C CA . ASN A 1 275 ? -8.827 -11.622 14.220 1.00 97.19 275 ASN A CA 1
ATOM 2226 C C . ASN A 1 275 ? -9.096 -11.383 15.709 1.00 97.19 275 ASN A C 1
ATOM 2228 O O . ASN A 1 275 ? -10.150 -11.773 16.215 1.00 97.19 275 ASN A O 1
ATOM 2232 N N . ALA A 1 276 ? -8.196 -10.682 16.399 1.00 96.69 276 ALA A N 1
ATOM 2233 C CA . ALA A 1 276 ? -8.379 -10.356 17.804 1.00 96.69 276 ALA A CA 1
ATOM 2234 C C . ALA A 1 276 ? -9.592 -9.438 18.032 1.00 96.69 276 ALA A C 1
ATOM 2236 O O . ALA A 1 276 ? -10.446 -9.761 18.861 1.00 96.69 276 ALA A O 1
ATOM 2237 N N . TYR A 1 277 ? -9.748 -8.364 17.248 1.00 95.38 277 TYR A N 1
ATOM 2238 C CA . TYR A 1 277 ? -10.930 -7.490 17.313 1.00 95.38 277 TYR A CA 1
ATOM 2239 C C . TYR A 1 277 ? -12.232 -8.243 16.986 1.00 95.38 277 TYR A C 1
ATOM 2241 O O . TYR A 1 277 ? -13.236 -8.085 17.687 1.00 95.38 277 TYR A O 1
ATOM 2249 N N . LEU A 1 278 ? -12.227 -9.089 15.950 1.00 96.50 278 LEU A N 1
ATOM 2250 C CA . LEU A 1 278 ? -13.396 -9.868 15.526 1.00 96.50 278 LEU A CA 1
ATOM 2251 C C . LEU A 1 278 ? -13.795 -10.945 16.551 1.00 96.50 278 LEU A C 1
ATOM 2253 O O . LEU A 1 278 ? -14.981 -11.258 16.668 1.00 96.50 278 LEU A O 1
ATOM 2257 N N . SER A 1 279 ? -12.835 -11.471 17.320 1.00 95.38 279 SER A N 1
ATOM 2258 C CA . SER A 1 279 ? -13.072 -12.496 18.347 1.00 95.38 279 SER A CA 1
ATOM 2259 C C . SER A 1 279 ? -13.796 -11.977 19.597 1.00 95.38 279 SER A C 1
ATOM 2261 O O . SER A 1 279 ? -14.394 -12.757 20.346 1.00 95.38 279 SER A O 1
ATOM 2263 N N . LEU A 1 280 ? -13.766 -10.663 19.847 1.00 94.50 280 LEU A N 1
ATOM 2264 C CA . LEU A 1 280 ? -14.397 -10.078 21.024 1.00 94.50 280 LEU A CA 1
ATOM 2265 C C . LEU A 1 280 ? -15.921 -10.072 20.901 1.00 94.50 280 LEU A C 1
ATOM 2267 O O . LEU A 1 280 ? -16.491 -9.763 19.854 1.00 94.50 280 LEU A O 1
ATOM 2271 N N . THR A 1 281 ? -16.604 -10.332 22.017 1.00 93.62 281 THR A N 1
ATOM 2272 C CA . THR A 1 281 ? -18.036 -10.036 22.136 1.00 93.62 281 THR A CA 1
ATOM 2273 C C . THR A 1 281 ? -18.265 -8.523 22.120 1.00 93.62 281 THR A C 1
ATOM 2275 O O . THR A 1 281 ? -17.369 -7.755 22.467 1.00 93.62 281 THR A O 1
ATOM 2278 N N . GLU A 1 282 ? -19.476 -8.081 21.772 1.00 92.19 282 GLU A N 1
ATOM 2279 C CA . GLU A 1 282 ? -19.830 -6.652 21.694 1.00 92.19 282 GLU A CA 1
ATOM 2280 C C . GLU A 1 282 ? -19.472 -5.889 22.980 1.00 92.19 282 GLU A C 1
ATOM 2282 O O . GLU A 1 282 ? -18.834 -4.838 22.939 1.00 92.19 282 GLU A O 1
ATOM 2287 N 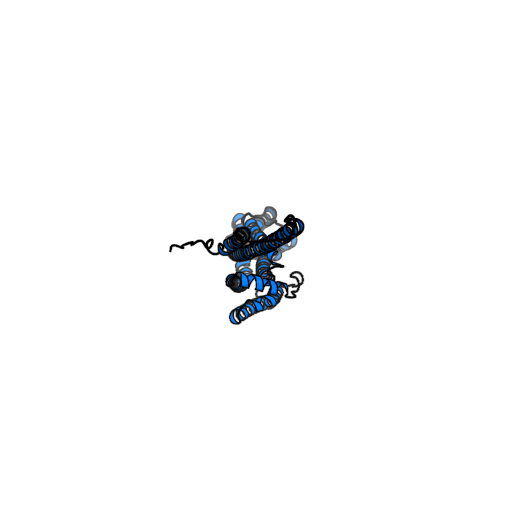N . ASP A 1 283 ? -19.804 -6.462 24.142 1.00 89.50 283 ASP A N 1
ATOM 2288 C CA . ASP A 1 283 ? -19.490 -5.867 25.444 1.00 89.50 283 ASP A CA 1
ATOM 2289 C C . ASP A 1 283 ? -17.989 -5.762 25.712 1.00 89.50 283 ASP A C 1
ATOM 2291 O O . ASP A 1 283 ? -17.527 -4.764 26.272 1.00 89.50 283 ASP A O 1
ATOM 2295 N N . LYS A 1 284 ? -17.218 -6.786 25.327 1.00 93.31 284 LYS A N 1
ATOM 2296 C CA . LYS A 1 284 ? -15.762 -6.768 25.486 1.00 93.31 284 LYS A CA 1
ATOM 2297 C C . LYS A 1 284 ? -15.134 -5.735 24.559 1.00 93.31 284 LYS A C 1
ATOM 2299 O O . LYS A 1 284 ? -14.273 -4.995 25.016 1.00 93.31 284 LYS A O 1
ATOM 2304 N N . LEU A 1 285 ? -15.606 -5.632 23.318 1.00 93.06 285 LEU A N 1
ATOM 2305 C CA . LEU A 1 285 ? -15.092 -4.686 22.330 1.00 93.06 285 LEU A CA 1
ATOM 2306 C C . LEU A 1 285 ? -15.298 -3.232 22.767 1.00 93.06 285 LEU A C 1
ATOM 2308 O O . LEU A 1 285 ? -14.388 -2.415 22.688 1.00 93.06 285 LEU A O 1
ATOM 2312 N N . VAL A 1 286 ? -16.469 -2.918 23.320 1.00 91.25 286 VAL A N 1
ATOM 2313 C CA . VAL A 1 286 ? -16.784 -1.569 23.815 1.00 91.25 286 VAL A CA 1
ATOM 2314 C C . VAL A 1 286 ? -15.962 -1.220 25.052 1.00 91.25 286 VAL A C 1
ATOM 2316 O O . VAL A 1 286 ? -15.500 -0.088 25.192 1.00 91.25 286 VAL A O 1
ATOM 2319 N N . ARG A 1 287 ? -15.772 -2.175 25.971 1.00 92.06 287 ARG A N 1
ATOM 2320 C CA . ARG A 1 287 ? -14.884 -1.981 27.130 1.00 92.06 287 ARG A CA 1
ATOM 2321 C C . ARG A 1 287 ? -13.443 -1.778 26.683 1.00 92.06 287 ARG A C 1
ATOM 2323 O O . ARG A 1 287 ? -12.794 -0.862 27.172 1.00 92.06 287 ARG A O 1
ATOM 2330 N N . PHE A 1 288 ? -12.985 -2.593 25.740 1.00 93.31 288 PHE A N 1
ATOM 2331 C CA . PHE A 1 288 ? -11.652 -2.500 25.172 1.00 93.31 288 PHE A CA 1
ATOM 2332 C C . PHE A 1 288 ? -11.422 -1.140 24.500 1.00 93.31 288 PHE A C 1
ATOM 2334 O O . PHE A 1 288 ? -10.490 -0.449 24.887 1.00 93.31 288 PHE A O 1
ATOM 2341 N N . SER A 1 289 ? -12.328 -0.674 23.632 1.00 91.75 289 SER A N 1
ATOM 2342 C CA . SER A 1 289 ? -12.249 0.663 23.012 1.00 91.75 289 SER A CA 1
ATOM 2343 C C . SER A 1 289 ? -12.106 1.791 24.044 1.00 91.75 289 SER A C 1
ATOM 2345 O O . SER A 1 289 ? -11.341 2.733 23.846 1.00 91.75 289 SER A O 1
ATOM 2347 N N . LYS A 1 290 ? -12.795 1.703 25.192 1.00 92.19 290 LYS A N 1
ATOM 2348 C CA . LYS A 1 290 ? -12.641 2.692 26.274 1.00 92.19 290 LYS A CA 1
ATOM 2349 C C . LYS A 1 290 ? -11.249 2.665 26.906 1.00 92.19 290 LYS A C 1
ATOM 2351 O O . LYS A 1 290 ? -10.723 3.731 27.201 1.00 92.19 290 LYS A O 1
ATOM 2356 N N . LEU A 1 291 ? -10.679 1.480 27.123 1.00 93.94 291 LEU A N 1
ATOM 2357 C CA . LEU A 1 291 ? -9.313 1.324 27.643 1.00 93.94 291 LEU A CA 1
ATOM 2358 C C . LEU A 1 291 ? -8.271 1.798 26.625 1.00 93.94 291 LEU A C 1
ATOM 2360 O O . LEU A 1 291 ? -7.261 2.395 26.990 1.00 93.94 291 LEU A O 1
ATOM 2364 N N . GLU A 1 292 ? -8.542 1.558 25.347 1.00 93.69 292 GLU A N 1
ATOM 2365 C CA . GLU A 1 292 ? -7.689 1.950 24.236 1.00 93.69 292 GLU A CA 1
ATOM 2366 C C . GLU A 1 292 ? -7.598 3.476 24.105 1.00 93.69 292 GLU A C 1
ATOM 2368 O O . GLU A 1 292 ? -6.504 4.024 24.017 1.00 93.69 292 GLU A O 1
ATOM 2373 N N . LYS A 1 293 ? -8.737 4.172 24.215 1.00 91.75 293 LYS A N 1
ATOM 2374 C CA . LYS A 1 293 ? -8.836 5.646 24.238 1.00 91.75 293 LYS A CA 1
ATOM 2375 C C . LYS A 1 293 ? -8.048 6.312 25.365 1.00 91.75 293 LYS A C 1
ATOM 2377 O O . LYS A 1 293 ? -7.748 7.497 25.280 1.00 91.75 293 LYS A O 1
ATOM 2382 N N . GLN A 1 294 ? -7.780 5.581 26.445 1.00 93.38 294 GLN A N 1
ATOM 2383 C CA . GLN A 1 294 ? -7.036 6.086 27.599 1.00 93.38 294 GLN A CA 1
ATOM 2384 C C . GLN A 1 294 ? -5.521 5.936 27.430 1.00 93.38 294 GLN A C 1
ATOM 2386 O O . GLN A 1 294 ? -4.769 6.461 28.250 1.00 93.38 294 GLN A O 1
ATOM 2391 N N . GLN A 1 295 ? -5.061 5.230 26.391 1.00 93.94 295 GLN A N 1
ATOM 2392 C CA . GLN A 1 295 ? -3.637 5.113 26.110 1.00 93.94 295 GLN A CA 1
ATOM 2393 C C . GLN A 1 295 ? -3.088 6.449 25.610 1.00 93.94 295 GLN A C 1
ATOM 2395 O O . GLN A 1 295 ? -3.639 7.066 24.699 1.00 93.94 295 GLN A O 1
ATOM 2400 N N . ASN A 1 296 ? -1.973 6.884 26.195 1.00 91.75 296 ASN A N 1
ATOM 2401 C CA . ASN A 1 296 ? -1.260 8.063 25.725 1.00 91.75 296 ASN A CA 1
ATOM 2402 C C . ASN A 1 296 ? -0.360 7.670 24.545 1.00 91.75 296 ASN A C 1
ATOM 2404 O O . ASN A 1 296 ? 0.704 7.069 24.735 1.00 91.75 296 ASN A O 1
ATOM 2408 N N . LEU A 1 297 ? -0.828 7.967 23.334 1.00 92.94 297 LEU A N 1
ATOM 2409 C CA . LEU A 1 297 ? -0.140 7.648 22.086 1.00 92.94 297 LEU A CA 1
ATOM 2410 C C . LEU A 1 297 ? 0.432 8.908 21.447 1.00 92.94 297 LEU A C 1
ATOM 2412 O O . LEU A 1 297 ? -0.230 9.945 21.399 1.00 92.94 297 LEU A O 1
ATOM 2416 N N . ILE A 1 298 ? 1.626 8.789 20.874 1.00 93.06 298 ILE A N 1
ATOM 2417 C CA . ILE A 1 298 ? 2.226 9.863 20.071 1.00 93.06 298 ILE A CA 1
ATOM 2418 C C . ILE A 1 298 ? 1.445 9.975 18.761 1.00 93.06 298 ILE A C 1
ATOM 2420 O O . ILE A 1 298 ? 1.371 8.971 18.064 1.00 93.06 298 ILE A O 1
ATOM 2424 N N . PRO A 1 299 ? 0.871 11.127 18.372 1.00 89.19 299 PRO A N 1
ATOM 2425 C CA . PRO A 1 299 ? 0.104 11.252 17.127 1.00 89.19 299 PRO A CA 1
ATOM 2426 C C . PRO A 1 299 ? 0.850 10.715 15.896 1.00 89.19 299 PRO A C 1
ATOM 2428 O O . PRO A 1 299 ? 2.070 10.813 15.838 1.00 89.19 299 PRO A O 1
ATOM 2431 N N . THR A 1 300 ? 0.137 10.189 14.893 1.00 87.62 300 THR A N 1
ATOM 2432 C CA . THR A 1 300 ? 0.768 9.526 13.727 1.00 87.62 300 THR A CA 1
ATOM 2433 C C . THR A 1 300 ? 1.677 10.438 12.901 1.00 87.62 300 THR A C 1
ATOM 2435 O O . THR A 1 300 ? 2.597 9.970 12.252 1.00 87.62 300 THR A O 1
ATOM 2438 N N . TYR A 1 301 ? 1.461 11.756 12.926 1.00 86.06 301 TYR A N 1
ATOM 2439 C CA . TYR A 1 301 ? 2.371 12.720 12.291 1.00 86.06 301 TYR A CA 1
ATOM 2440 C C . TYR A 1 301 ? 3.673 12.940 13.082 1.00 86.06 301 TYR A C 1
ATOM 2442 O O . TYR A 1 301 ? 4.607 13.534 12.559 1.00 86.06 301 TYR A O 1
ATOM 2450 N N . GLY A 1 302 ? 3.718 12.516 14.349 1.00 84.06 302 GLY A N 1
ATOM 2451 C CA . GLY A 1 302 ? 4.906 12.545 15.204 1.00 84.06 302 GLY A CA 1
ATOM 2452 C C . GLY A 1 302 ? 5.674 11.220 15.223 1.00 84.06 302 GLY A C 1
ATOM 2453 O O . GLY A 1 302 ? 6.766 11.163 15.778 1.00 84.06 302 GLY A O 1
ATOM 2454 N N . THR A 1 303 ? 5.121 10.158 14.633 1.00 83.50 303 THR A N 1
ATOM 2455 C CA . THR A 1 303 ? 5.810 8.887 14.384 1.00 83.50 303 THR A CA 1
ATOM 2456 C C . THR A 1 303 ? 6.313 8.889 12.943 1.00 83.50 303 THR A C 1
ATOM 2458 O O . THR A 1 303 ? 5.546 8.725 12.003 1.00 83.50 303 THR A O 1
ATOM 2461 N N . GLU A 1 304 ? 7.611 9.120 12.755 1.00 86.62 304 GLU A N 1
ATOM 2462 C CA . GLU A 1 304 ? 8.214 9.353 11.430 1.00 86.62 304 GLU A CA 1
ATOM 2463 C C . GLU A 1 304 ? 8.255 8.106 10.524 1.00 86.62 304 GLU A C 1
ATOM 2465 O O . GLU A 1 304 ? 8.464 8.225 9.317 1.00 86.62 304 GLU A O 1
ATOM 2470 N N . THR A 1 305 ? 8.068 6.903 11.081 1.00 93.06 305 THR A N 1
ATOM 2471 C CA . THR A 1 305 ? 8.219 5.632 10.357 1.00 93.06 305 THR A CA 1
ATOM 2472 C C . THR A 1 305 ? 7.060 4.670 10.607 1.00 93.06 305 THR A C 1
ATOM 2474 O O . THR A 1 305 ? 6.439 4.677 11.672 1.00 93.06 305 THR A O 1
ATOM 2477 N N . ILE A 1 306 ? 6.824 3.765 9.646 1.00 95.69 306 ILE A N 1
ATOM 2478 C CA . ILE A 1 306 ? 5.848 2.672 9.787 1.00 95.69 306 ILE A CA 1
ATOM 2479 C C . ILE A 1 306 ? 6.148 1.834 11.038 1.00 95.69 306 ILE A C 1
ATOM 2481 O O . ILE A 1 306 ? 5.233 1.518 11.796 1.00 95.69 306 ILE A O 1
ATOM 2485 N N . THR A 1 307 ? 7.418 1.507 11.293 1.00 96.19 307 THR A N 1
ATOM 2486 C CA . THR A 1 307 ? 7.816 0.751 12.487 1.00 96.19 307 THR A CA 1
ATOM 2487 C C . THR A 1 307 ? 7.427 1.483 13.771 1.00 96.19 307 THR A C 1
ATOM 2489 O O . THR A 1 307 ? 6.882 0.856 14.679 1.00 96.19 307 THR A O 1
ATOM 2492 N N . ALA A 1 308 ? 7.673 2.795 13.860 1.00 95.62 308 ALA A N 1
ATOM 2493 C CA . ALA A 1 308 ? 7.321 3.583 15.040 1.00 95.62 308 ALA A CA 1
ATOM 2494 C C . ALA A 1 308 ? 5.803 3.591 15.281 1.00 95.62 308 ALA A C 1
ATOM 2496 O O . ALA A 1 308 ? 5.358 3.436 16.418 1.00 95.62 308 ALA A O 1
ATOM 2497 N N . ASP A 1 309 ? 5.002 3.681 14.217 1.00 96.31 309 ASP A N 1
ATOM 2498 C CA . ASP A 1 309 ? 3.544 3.566 14.309 1.00 96.31 309 ASP A CA 1
ATOM 2499 C C . ASP A 1 309 ? 3.091 2.203 14.851 1.00 96.31 309 ASP A C 1
ATOM 2501 O O . ASP A 1 309 ? 2.226 2.128 15.728 1.00 96.31 309 ASP A O 1
ATOM 2505 N N . LEU A 1 310 ? 3.705 1.116 14.379 1.00 97.69 310 LEU A N 1
ATOM 2506 C CA . LEU A 1 310 ? 3.418 -0.238 14.858 1.00 97.69 310 LEU A CA 1
ATOM 2507 C C . LEU A 1 310 ? 3.881 -0.446 16.311 1.00 97.69 310 LEU A C 1
ATOM 2509 O O . LEU A 1 310 ? 3.232 -1.154 17.084 1.00 97.69 310 LEU A O 1
ATOM 2513 N N . GLN A 1 311 ? 4.976 0.184 16.725 1.00 96.81 311 GLN A N 1
ATOM 2514 C CA . GLN A 1 311 ? 5.425 0.160 18.119 1.00 96.81 311 GLN A CA 1
ATOM 2515 C C . GLN A 1 311 ? 4.484 0.949 19.037 1.00 96.81 311 GLN A C 1
ATOM 2517 O O . GLN A 1 311 ? 4.184 0.496 20.140 1.00 96.81 311 GLN A O 1
ATOM 2522 N N . GLU A 1 312 ? 3.954 2.088 18.588 1.00 96.75 312 GLU A N 1
ATOM 2523 C CA . GLU A 1 312 ? 2.916 2.806 19.334 1.00 96.75 312 GLU A CA 1
ATOM 2524 C C . GLU A 1 312 ? 1.621 1.986 19.418 1.00 96.75 312 GLU A C 1
ATOM 2526 O O . GLU A 1 312 ? 1.003 1.924 20.483 1.00 96.75 312 GLU A O 1
ATOM 2531 N N . ALA A 1 313 ? 1.238 1.291 18.341 1.00 97.00 313 ALA A N 1
ATOM 2532 C CA . ALA A 1 313 ? 0.071 0.408 18.339 1.00 97.00 313 ALA A CA 1
ATOM 2533 C C . ALA A 1 313 ? 0.189 -0.738 19.365 1.00 97.00 313 ALA A C 1
ATOM 2535 O O . ALA A 1 313 ? -0.809 -1.098 19.991 1.00 97.00 313 ALA A O 1
ATOM 2536 N N . ASP A 1 314 ? 1.396 -1.263 19.618 1.00 97.00 314 ASP A N 1
ATOM 2537 C CA . ASP A 1 314 ? 1.653 -2.305 20.629 1.00 97.00 314 ASP A CA 1
ATOM 2538 C C . ASP A 1 314 ? 1.124 -1.909 22.023 1.00 97.00 314 ASP A C 1
ATOM 2540 O O . ASP A 1 314 ? 0.598 -2.757 22.741 1.00 97.00 314 ASP A O 1
ATOM 2544 N N . LYS A 1 315 ? 1.164 -0.622 22.404 1.00 96.31 315 LYS A N 1
ATOM 2545 C CA . LYS A 1 315 ? 0.625 -0.145 23.698 1.00 96.31 315 LYS A CA 1
ATOM 2546 C C . LYS A 1 315 ? -0.858 -0.485 23.868 1.00 96.31 315 LYS A C 1
ATOM 2548 O O . LYS A 1 315 ? -1.274 -0.929 24.936 1.00 96.31 315 LYS A O 1
ATOM 2553 N N . CYS A 1 316 ? -1.638 -0.316 22.803 1.00 95.31 316 CYS A N 1
ATOM 2554 C CA . CYS A 1 316 ? -3.054 -0.670 22.754 1.00 95.31 316 CYS A CA 1
ATOM 2555 C C . CYS A 1 316 ? -3.247 -2.185 22.643 1.00 95.31 316 CYS A C 1
ATOM 2557 O O . CYS A 1 316 ? -4.049 -2.777 23.367 1.00 95.31 316 CYS A O 1
ATOM 2559 N N . LEU A 1 317 ? -2.488 -2.823 21.751 1.00 95.94 317 LEU A N 1
ATOM 2560 C CA . LEU A 1 317 ? -2.666 -4.229 21.393 1.00 95.94 317 LEU A CA 1
ATOM 2561 C C . LEU A 1 317 ? -2.265 -5.196 22.513 1.00 95.94 317 LEU A C 1
ATOM 2563 O O . LEU A 1 317 ? -2.850 -6.270 22.606 1.00 95.94 317 LEU A O 1
ATOM 2567 N N . ARG A 1 318 ? -1.367 -4.810 23.428 1.00 96.12 318 ARG A N 1
ATOM 2568 C CA . ARG A 1 318 ? -1.050 -5.580 24.652 1.00 96.12 318 ARG A CA 1
ATOM 2569 C C . ARG A 1 318 ? -2.269 -5.868 25.531 1.00 96.12 318 ARG A C 1
ATOM 2571 O O . ARG A 1 318 ? -2.256 -6.833 26.284 1.00 96.12 318 ARG A O 1
ATOM 2578 N N . LEU A 1 319 ? -3.299 -5.023 25.464 1.00 93.62 319 LEU A N 1
ATOM 2579 C CA . LEU A 1 319 ? -4.544 -5.198 26.218 1.00 93.62 319 LEU A CA 1
ATOM 2580 C C . LEU A 1 319 ? -5.545 -6.121 25.498 1.00 93.62 319 LEU A C 1
ATOM 2582 O O . LEU A 1 319 ? -6.552 -6.509 26.090 1.00 93.62 319 LEU A O 1
ATOM 2586 N N . LEU A 1 320 ? -5.290 -6.429 24.223 1.00 95.25 320 LEU A N 1
ATOM 2587 C CA . LEU A 1 320 ? -6.170 -7.193 23.340 1.00 95.25 320 LEU A CA 1
ATOM 2588 C C . LEU A 1 320 ? -5.632 -8.592 23.035 1.00 95.25 320 LEU A C 1
ATOM 2590 O O . LEU A 1 320 ? -6.383 -9.564 23.074 1.00 95.25 320 LEU A O 1
ATOM 2594 N N . LEU A 1 321 ? -4.355 -8.670 22.666 1.00 96.62 321 LEU A N 1
ATOM 2595 C CA . LEU A 1 321 ? -3.706 -9.878 22.178 1.00 96.62 321 LEU A CA 1
ATOM 2596 C C . LEU A 1 321 ? -3.313 -10.787 23.345 1.00 96.62 321 LEU A C 1
ATOM 2598 O O . LEU A 1 321 ? -2.875 -10.319 24.396 1.00 96.62 321 LEU A O 1
ATOM 2602 N N . ASN A 1 322 ? -3.433 -12.099 23.141 1.00 96.06 322 ASN A N 1
ATOM 2603 C CA . ASN A 1 322 ? -2.801 -13.068 24.034 1.00 96.06 322 ASN A CA 1
ATOM 2604 C C . ASN A 1 322 ? -1.267 -13.035 23.855 1.00 96.06 322 ASN A C 1
ATOM 2606 O O . ASN A 1 322 ? -0.753 -12.440 22.907 1.00 96.06 322 ASN A O 1
ATOM 2610 N N . GLU A 1 323 ? -0.528 -13.678 24.761 1.00 96.12 323 GLU A N 1
ATOM 2611 C CA . GLU A 1 323 ? 0.942 -13.655 24.740 1.00 96.12 323 GLU A CA 1
ATOM 2612 C C . GLU A 1 323 ? 1.542 -14.203 23.436 1.00 96.12 323 GLU A C 1
ATOM 2614 O O . GLU A 1 323 ? 2.540 -13.670 22.950 1.00 96.12 323 GLU A O 1
ATOM 2619 N N . GLU A 1 324 ? 0.932 -15.234 22.847 1.00 97.19 324 GLU A N 1
ATOM 2620 C CA . GLU A 1 324 ? 1.416 -15.854 21.612 1.00 97.19 324 GLU A CA 1
ATOM 2621 C C . GLU A 1 324 ? 1.244 -14.918 20.406 1.00 97.19 324 GLU A C 1
ATOM 2623 O O . GLU A 1 324 ? 2.190 -14.690 19.650 1.00 97.19 324 GLU A O 1
ATOM 2628 N N . ASP A 1 325 ? 0.061 -14.329 20.249 1.00 97.75 325 ASP A N 1
ATOM 2629 C CA . ASP A 1 325 ? -0.252 -13.395 19.168 1.00 97.75 325 ASP A CA 1
ATOM 2630 C C . ASP A 1 325 ? 0.537 -12.093 19.305 1.00 97.75 325 ASP A C 1
ATOM 2632 O O . ASP A 1 325 ? 1.023 -11.549 18.314 1.00 97.75 325 ASP A O 1
ATOM 2636 N N . LEU A 1 326 ? 0.735 -11.620 20.536 1.00 97.69 326 LEU A N 1
ATOM 2637 C CA . LEU A 1 326 ? 1.568 -10.459 20.828 1.00 97.69 326 LEU A CA 1
ATOM 2638 C C . LEU A 1 326 ? 3.040 -10.716 20.484 1.00 97.69 326 LEU A C 1
ATOM 2640 O O . LEU A 1 326 ? 3.720 -9.837 19.950 1.00 97.69 326 LEU A O 1
ATOM 2644 N N . LYS A 1 327 ? 3.540 -11.926 20.759 1.00 97.81 327 LYS A N 1
ATOM 2645 C CA . LYS A 1 327 ? 4.888 -12.340 20.361 1.00 97.81 327 LYS A CA 1
ATOM 2646 C C . LYS A 1 327 ? 5.020 -12.362 18.837 1.00 97.81 327 LYS A C 1
ATOM 2648 O O . LYS A 1 327 ? 5.930 -11.724 18.314 1.00 97.81 327 LYS A O 1
ATOM 2653 N N . LYS A 1 328 ? 4.083 -13.002 18.127 1.00 97.94 328 LYS A N 1
ATOM 2654 C CA . LYS A 1 328 ? 4.054 -13.033 16.651 1.00 97.94 328 LYS A CA 1
ATOM 2655 C C . LYS A 1 328 ? 3.987 -11.630 16.049 1.00 97.94 328 LYS A C 1
ATOM 2657 O O . LYS A 1 328 ? 4.728 -11.331 15.119 1.00 97.94 328 LYS A O 1
ATOM 2662 N N . TYR A 1 329 ? 3.144 -10.759 16.605 1.00 98.38 329 TYR A N 1
ATOM 2663 C CA . TYR A 1 329 ? 3.054 -9.354 16.210 1.00 98.38 329 TYR A CA 1
ATOM 2664 C C . TYR A 1 329 ? 4.426 -8.674 16.277 1.00 98.38 329 TYR A C 1
ATOM 2666 O O . TYR A 1 329 ? 4.897 -8.124 15.285 1.00 98.38 329 TYR A O 1
ATOM 2674 N N . ARG A 1 330 ? 5.105 -8.761 17.428 1.00 98.12 330 ARG A N 1
ATOM 2675 C CA . ARG A 1 330 ? 6.416 -8.127 17.627 1.00 98.12 330 ARG A CA 1
ATOM 2676 C C . ARG A 1 330 ? 7.492 -8.711 16.722 1.00 98.12 330 ARG A C 1
ATOM 2678 O O . ARG A 1 330 ? 8.298 -7.952 16.199 1.00 98.12 330 ARG A O 1
ATOM 2685 N N . GLU A 1 331 ? 7.492 -10.023 16.503 1.00 97.88 331 GLU A N 1
ATOM 2686 C CA . GLU A 1 331 ? 8.417 -10.672 15.568 1.00 97.88 331 GLU A CA 1
ATOM 2687 C C . GLU A 1 331 ? 8.247 -10.138 14.138 1.00 97.88 331 GLU A C 1
ATOM 2689 O O . GLU A 1 331 ? 9.241 -9.856 13.470 1.00 97.88 331 GLU A O 1
ATOM 2694 N N . LEU A 1 332 ? 7.009 -9.947 13.670 1.00 97.69 332 LEU A N 1
ATOM 2695 C CA . LEU A 1 332 ? 6.745 -9.374 12.346 1.00 97.69 332 LEU A CA 1
ATOM 2696 C C . LEU A 1 332 ? 7.176 -7.904 12.251 1.00 97.69 332 LEU A C 1
ATOM 2698 O O . LEU A 1 332 ? 7.750 -7.513 11.234 1.00 97.69 332 LEU A O 1
ATOM 2702 N N . VAL A 1 333 ? 6.957 -7.110 13.307 1.00 97.19 333 VAL A N 1
ATOM 2703 C CA . VAL A 1 333 ? 7.425 -5.713 13.373 1.00 97.19 333 VAL A CA 1
ATOM 2704 C C . VAL A 1 333 ? 8.952 -5.647 13.318 1.00 97.19 333 VAL A C 1
ATOM 2706 O O . VAL A 1 333 ? 9.493 -4.858 12.551 1.00 97.19 333 VAL A O 1
ATOM 2709 N N . VAL A 1 334 ? 9.652 -6.494 14.080 1.00 96.38 334 VAL A N 1
ATOM 2710 C CA . VAL A 1 334 ? 11.124 -6.549 14.075 1.00 96.38 334 VAL A CA 1
ATOM 2711 C C . VAL A 1 334 ? 11.650 -6.942 12.697 1.00 96.38 334 VAL A C 1
ATOM 2713 O O . VAL A 1 334 ? 12.506 -6.248 12.166 1.00 96.38 334 VAL A O 1
ATOM 2716 N N . ARG A 1 335 ? 11.089 -7.980 12.062 1.00 94.50 335 ARG A N 1
ATOM 2717 C CA . ARG A 1 335 ? 11.500 -8.390 10.706 1.00 94.50 335 ARG A CA 1
ATOM 2718 C C . ARG A 1 335 ? 11.293 -7.290 9.664 1.00 94.50 335 ARG A C 1
ATOM 2720 O O . ARG A 1 335 ? 12.084 -7.180 8.735 1.00 94.50 335 ARG A O 1
ATOM 2727 N N . PHE A 1 336 ? 10.209 -6.521 9.784 1.00 94.00 336 PHE A N 1
ATOM 2728 C CA . PHE A 1 336 ? 9.951 -5.370 8.917 1.00 94.00 336 PHE A CA 1
ATOM 2729 C C . PHE A 1 336 ? 10.982 -4.250 9.150 1.00 94.00 336 PHE A C 1
ATOM 2731 O O . PHE A 1 336 ? 11.486 -3.661 8.198 1.00 94.00 336 PHE A O 1
ATOM 2738 N N . ASP A 1 337 ? 11.326 -3.969 10.407 1.00 94.00 337 ASP A N 1
ATOM 2739 C CA . ASP A 1 337 ? 12.308 -2.941 10.764 1.00 94.00 337 ASP A CA 1
ATOM 2740 C C . ASP A 1 337 ? 13.733 -3.315 10.333 1.00 94.00 337 ASP A C 1
ATOM 2742 O O . ASP A 1 337 ? 14.442 -2.496 9.754 1.00 94.00 337 ASP A O 1
ATOM 2746 N N . GLU A 1 338 ? 14.143 -4.565 10.561 1.00 91.75 338 GLU A N 1
ATOM 2747 C CA . GLU A 1 338 ? 15.469 -5.070 10.192 1.00 91.75 338 GLU A CA 1
ATOM 2748 C C . GLU A 1 338 ? 15.734 -4.920 8.691 1.00 91.75 338 GLU A C 1
ATOM 2750 O O . GLU A 1 338 ? 16.787 -4.403 8.323 1.00 91.75 338 GLU A O 1
ATOM 2755 N N . ARG A 1 339 ? 14.764 -5.269 7.833 1.00 88.44 339 ARG A N 1
ATOM 2756 C CA . ARG A 1 339 ? 14.904 -5.119 6.373 1.00 88.44 339 ARG A CA 1
ATOM 2757 C C . ARG A 1 339 ? 15.003 -3.667 5.920 1.00 88.44 339 ARG A C 1
ATOM 2759 O O . ARG A 1 339 ? 15.802 -3.349 5.044 1.00 88.44 339 ARG A O 1
ATOM 2766 N N . ASN A 1 340 ? 14.242 -2.775 6.552 1.00 83.81 340 ASN A N 1
ATOM 2767 C CA . ASN A 1 340 ? 14.300 -1.348 6.240 1.00 83.81 340 ASN A CA 1
ATOM 2768 C C . ASN A 1 340 ? 15.587 -0.676 6.740 1.00 83.81 340 ASN A C 1
ATOM 2770 O O . ASN A 1 340 ? 15.999 0.338 6.183 1.00 83.81 340 ASN A O 1
ATOM 2774 N N . ARG A 1 341 ? 16.251 -1.233 7.762 1.00 84.25 341 ARG A N 1
ATOM 2775 C CA . ARG A 1 341 ? 17.566 -0.761 8.227 1.00 84.25 341 ARG A CA 1
ATOM 2776 C C . ARG A 1 341 ? 18.730 -1.342 7.433 1.00 84.25 341 ARG A C 1
ATOM 2778 O O . ARG A 1 341 ? 19.738 -0.659 7.283 1.00 84.25 341 ARG A O 1
ATOM 2785 N N . SER A 1 342 ? 18.622 -2.584 6.960 1.00 74.31 342 SER A N 1
ATOM 2786 C CA . SER A 1 342 ? 19.682 -3.241 6.184 1.00 74.31 342 SER A CA 1
ATOM 2787 C C . SER A 1 342 ? 19.764 -2.760 4.733 1.00 74.31 342 SER A C 1
ATOM 2789 O O . SER A 1 342 ? 20.709 -3.123 4.037 1.00 74.31 342 SER A O 1
ATOM 2791 N N . GLY A 1 343 ? 18.812 -1.936 4.277 1.00 61.16 343 GLY A N 1
ATOM 2792 C CA . GLY A 1 343 ? 18.742 -1.490 2.885 1.00 61.16 343 GLY A CA 1
ATOM 2793 C C . GLY A 1 343 ? 18.360 -2.614 1.919 1.00 61.16 343 GLY A C 1
ATOM 2794 O O . GLY A 1 343 ? 18.497 -2.456 0.712 1.00 61.16 343 GLY A O 1
ATOM 2795 N N . GLU A 1 344 ? 17.865 -3.749 2.426 1.00 54.16 344 GLU A N 1
ATOM 2796 C CA . GLU A 1 344 ? 17.376 -4.855 1.591 1.00 54.16 344 GLU A CA 1
ATOM 2797 C C . GLU A 1 344 ? 16.096 -4.488 0.820 1.00 54.16 344 GLU A C 1
ATOM 2799 O O . GLU A 1 344 ? 15.706 -5.219 -0.087 1.00 54.16 344 GLU A O 1
ATOM 2804 N N . SER A 1 345 ? 15.443 -3.376 1.178 1.00 47.78 345 SER A N 1
ATOM 2805 C CA . SER A 1 345 ? 14.247 -2.824 0.533 1.00 47.78 345 SER A CA 1
ATOM 2806 C C . SER A 1 345 ? 14.518 -1.661 -0.441 1.00 47.78 345 SER A C 1
ATOM 2808 O O . SER A 1 345 ? 13.554 -1.067 -0.934 1.00 47.78 345 SER A O 1
ATOM 2810 N N . SER A 1 346 ? 15.787 -1.334 -0.732 1.00 37.97 346 SER A N 1
ATOM 2811 C CA . SER A 1 346 ? 16.189 -0.205 -1.598 1.00 37.97 346 SER A CA 1
ATOM 2812 C C . SER A 1 346 ? 16.973 -0.604 -2.837 1.00 37.97 346 SER A C 1
ATOM 2814 O O . SER A 1 346 ? 17.951 -1.368 -2.686 1.00 37.97 346 SER A O 1
#

Foldseek 3Di:
DDDDDDDPPVPPPPVVVVVVVVVVVVVVVPPPDDDDDDDDDDDDDPPDDPVVVVVVVVVVVVVVVVVVVVVVVVVVVVVVVLVVVLVLVLVLLVLLLVLLVVLLVCLAQPVLLLQLCQQLVDPVCLVVLVVLCVPQVVVQDPVCLVVLLVCLVVDPDQRPGDRDDPSVVVSVVSLVVNVVSLVVCCQQPVLLSLLSVLLSVLSVVLSVVSNCCSRPSVNVSVVSSVCSPPNVCPDSVSVSVVSSVVSSCCSNPQACVLCVLVSVLSSLLSVLQSCLLVPDDSVRNNVLSVVLSPDDADDPVRQPHSLSSNVSSLSSCVVRHDPVSSVSSVVSSVVNVVCVVVVSND

Sequence (346 aa):
MRFKRTSSIARKLPFFLCVLCVFGVVLHSNTSVAQSQSSPTSQQQPFSIDWNTIAQVATALGVGVATVSIYASYRLYQLTRRDEYVNNLRKSILLNQERCSRLNALINYELTNEMANCVVYAKDLEIPLNEIFVNFFNPPSSEKEVELTKHIEESFPSITVPIHSPLIEVYDSIMFDISSDLALYQIESPGFYRVMFSLRTLFTIIERQIKKILRDEDIWKKILVNLLDRKDIQSFDKLRYILTNVFIAVIQDQYLRATQKDIDNLLGISSIVSNAYLSLTEDKLVRFSKLEKQQNLIPTYGTETITADLQEADKCLRLLLNEEDLKKYRELVVRFDERNRSGESS

Radius of gyration: 36.55 Å; chains: 1; bounding box: 106×44×107 Å